Protein AF-A0A955V4Z2-F1 (afdb_monomer_lite)

Sequence (310 aa):
MVAAEAGKTPQAIVAWVAANVRFEPYEGLLRGAEGTALARSGNALDQALLVQALLGRAGRKGVVVGGPLDAKAGAALLARFLAADGAAGLGDVPRLGAASGATLDDPGAKAAVTTRNVKDTGAVDAAIAAAAKVAPTLEAALVKALKPRKLAPPRQHYWVELDGEALDPVAPEVAHEGGKALDARGLAALEHRVVASLVMTRKRGGKVEEVPLLRVPLSVAEAAWEPLELSIWPDPKKLGPAPAGLEGDAATVARLAAAPVLRAALLSGKARHGAAAFDRSGRTWEIGEDGAVGGPAALGGALGGALGGF

pLDDT: mean 73.23, std 21.12, range [28.0, 98.44]

Radius of gyration: 23.96 Å; chains: 1; bounding box: 57×44×60 Å

Structure (mmCIF, N/CA/C/O backbone):
data_AF-A0A955V4Z2-F1
#
_entry.id   AF-A0A955V4Z2-F1
#
loop_
_atom_site.group_PDB
_atom_site.id
_atom_site.type_symbol
_atom_site.label_atom_id
_atom_site.label_alt_id
_atom_site.label_comp_id
_atom_site.label_asym_id
_atom_site.label_entity_id
_atom_site.label_seq_id
_atom_site.pdbx_PDB_ins_code
_atom_site.Cartn_x
_atom_site.Cartn_y
_atom_site.Cartn_z
_atom_site.occupancy
_atom_site.B_iso_or_equiv
_atom_site.auth_seq_id
_atom_site.auth_comp_id
_atom_site.auth_asym_id
_atom_site.auth_atom_id
_atom_site.pdbx_PDB_model_num
ATOM 1 N N . MET A 1 1 ? -3.145 -17.054 10.160 1.00 56.84 1 MET A N 1
ATOM 2 C CA . MET A 1 1 ? -2.607 -16.890 11.525 1.00 56.84 1 MET A CA 1
ATOM 3 C C . MET A 1 1 ? -3.347 -15.779 12.271 1.00 56.84 1 MET A C 1
ATOM 5 O O . MET A 1 1 ? -4.172 -16.118 13.101 1.00 56.84 1 MET A O 1
ATOM 9 N N . VAL A 1 2 ? -3.244 -14.506 11.862 1.00 63.22 2 VAL A N 1
ATOM 10 C CA . VAL A 1 2 ? -3.906 -13.364 12.544 1.00 63.22 2 VAL A CA 1
ATOM 11 C C . VAL A 1 2 ? -5.425 -13.503 12.766 1.00 63.22 2 VAL A C 1
ATOM 13 O O . VAL A 1 2 ? -5.913 -13.221 13.853 1.00 63.22 2 VAL A O 1
ATOM 16 N N . ALA A 1 3 ? -6.191 -13.990 11.783 1.00 61.47 3 ALA A N 1
ATOM 17 C CA . ALA A 1 3 ? -7.648 -14.126 11.931 1.00 61.47 3 ALA A CA 1
ATOM 18 C C . ALA A 1 3 ? -8.085 -15.128 13.020 1.00 61.47 3 ALA A C 1
ATOM 20 O O . ALA A 1 3 ? -9.192 -15.021 13.531 1.00 61.47 3 ALA A O 1
ATOM 21 N N . ALA A 1 4 ? -7.235 -16.097 13.376 1.00 62.75 4 ALA A N 1
ATOM 22 C CA . ALA A 1 4 ? -7.522 -17.010 14.481 1.00 62.75 4 ALA A CA 1
ATOM 23 C C . ALA A 1 4 ? -7.270 -16.346 15.848 1.00 62.75 4 ALA A C 1
ATOM 25 O O . ALA A 1 4 ? -7.955 -16.668 16.813 1.00 62.75 4 ALA A O 1
ATOM 26 N N . GLU A 1 5 ? -6.323 -15.405 15.917 1.00 70.00 5 GLU A N 1
ATOM 27 C CA . GLU A 1 5 ? -5.931 -14.692 17.141 1.00 70.00 5 GLU A CA 1
ATOM 28 C C . GLU A 1 5 ? -6.911 -13.560 17.495 1.00 70.00 5 GLU A C 1
ATOM 30 O O . GLU A 1 5 ? -7.175 -13.321 18.669 1.00 70.00 5 GLU A O 1
ATOM 35 N N . ALA A 1 6 ? -7.477 -12.887 16.487 1.00 70.81 6 ALA A N 1
ATOM 36 C CA . ALA A 1 6 ? -8.341 -11.716 16.666 1.00 70.81 6 ALA A CA 1
ATOM 37 C C . ALA A 1 6 ? -9.775 -12.031 17.142 1.00 70.81 6 ALA A C 1
ATOM 39 O O . ALA A 1 6 ? -10.543 -11.124 17.457 1.00 70.81 6 ALA A O 1
ATOM 40 N N . GLY A 1 7 ? -10.163 -13.308 17.190 1.00 81.56 7 GLY A N 1
ATOM 41 C CA . GLY A 1 7 ? -11.546 -13.709 17.451 1.00 81.56 7 GLY A CA 1
ATOM 42 C C . GLY A 1 7 ? -12.473 -13.478 16.249 1.00 81.56 7 GLY A C 1
ATOM 43 O O . GLY A 1 7 ? -12.029 -13.270 15.122 1.00 81.56 7 GLY A O 1
ATOM 44 N N . LYS A 1 8 ? -13.791 -13.584 16.475 1.00 84.75 8 LYS A N 1
ATOM 45 C CA . LYS A 1 8 ? -14.817 -13.513 15.410 1.00 84.75 8 LYS A CA 1
ATOM 46 C C . LYS A 1 8 ? -15.832 -12.381 15.578 1.00 84.75 8 LYS A C 1
ATOM 48 O O . LYS A 1 8 ? -16.638 -12.166 14.677 1.00 84.75 8 LYS A O 1
ATOM 53 N N . THR A 1 9 ? -15.846 -11.697 16.722 1.00 93.44 9 THR A N 1
ATOM 54 C CA . THR A 1 9 ? -16.758 -10.567 16.948 1.00 93.44 9 THR A CA 1
ATOM 55 C C . THR A 1 9 ? -16.086 -9.258 16.531 1.00 93.44 9 THR A C 1
ATOM 57 O O . THR A 1 9 ? -14.861 -9.154 16.648 1.00 93.44 9 THR A O 1
ATOM 60 N N . PRO A 1 10 ? -16.849 -8.251 16.069 1.00 95.25 10 PRO A N 1
ATOM 61 C CA . PRO A 1 10 ? -16.283 -6.957 15.690 1.00 95.25 10 PRO A CA 1
ATOM 62 C C . PRO A 1 10 ? -15.441 -6.323 16.803 1.00 95.25 10 PRO A C 1
ATOM 64 O O . PRO A 1 10 ? -14.309 -5.911 16.566 1.00 95.25 10 PRO A O 1
ATOM 67 N N . GLN A 1 11 ? -15.940 -6.350 18.039 1.00 95.31 11 GLN A N 1
ATOM 68 C CA . GLN A 1 11 ? -15.255 -5.774 19.194 1.00 95.31 11 GLN A CA 1
ATOM 69 C C . GLN A 1 11 ? -13.978 -6.545 19.558 1.00 95.31 11 GLN A C 1
ATOM 71 O O . GLN A 1 11 ? -12.977 -5.923 19.904 1.00 95.31 11 GLN A O 1
ATOM 76 N N . ALA A 1 12 ? -13.966 -7.881 19.436 1.00 93.38 12 ALA A N 1
ATOM 77 C CA . ALA A 1 12 ? -12.748 -8.666 19.658 1.00 93.38 12 ALA A CA 1
ATOM 78 C C . ALA A 1 12 ? -11.678 -8.354 18.603 1.00 93.38 12 ALA A C 1
ATOM 80 O O . ALA A 1 12 ? -10.509 -8.194 18.948 1.00 93.38 12 ALA A O 1
ATOM 81 N N . ILE A 1 13 ? -12.090 -8.191 17.341 1.00 93.00 13 ILE A N 1
ATOM 82 C CA . ILE A 1 13 ? -11.192 -7.825 16.242 1.00 93.00 13 ILE A CA 1
ATOM 83 C C . ILE A 1 13 ? -10.561 -6.453 16.501 1.00 93.00 13 ILE A C 1
ATOM 85 O O . ILE A 1 13 ? -9.340 -6.326 16.428 1.00 93.00 13 ILE A O 1
ATOM 89 N N . VAL A 1 14 ? -11.365 -5.441 16.842 1.00 96.31 14 VAL A N 1
ATOM 90 C CA . VAL A 1 14 ? -10.867 -4.088 17.145 1.00 96.31 14 VAL A CA 1
ATOM 91 C C . VAL A 1 14 ? -9.935 -4.100 18.352 1.00 96.31 14 VAL A C 1
ATOM 93 O O . VAL A 1 14 ? -8.833 -3.563 18.269 1.00 96.31 14 VAL A O 1
ATOM 96 N N . ALA A 1 15 ? -10.332 -4.758 19.446 1.00 94.62 15 ALA A N 1
ATOM 97 C CA . ALA A 1 15 ? -9.514 -4.857 20.652 1.00 94.62 15 ALA A CA 1
ATOM 98 C C . ALA A 1 15 ? -8.174 -5.551 20.376 1.00 94.62 15 ALA A C 1
ATOM 100 O O . ALA A 1 15 ? -7.130 -5.120 20.866 1.00 94.62 15 ALA A O 1
ATOM 101 N N . TRP A 1 16 ? -8.183 -6.600 19.550 1.00 93.12 16 TRP A N 1
ATOM 102 C CA . TRP A 1 16 ? -6.961 -7.277 19.151 1.00 93.12 16 TRP A CA 1
ATOM 103 C C . TRP A 1 16 ? -6.059 -6.370 18.313 1.00 93.12 16 TRP A C 1
ATOM 105 O O . TRP A 1 16 ? -4.861 -6.319 18.582 1.00 93.12 16 TRP A O 1
ATOM 115 N N . VAL A 1 17 ? -6.601 -5.630 17.337 1.00 93.94 17 VAL A N 1
ATOM 116 C CA . VAL A 1 17 ? -5.798 -4.700 16.522 1.00 93.94 17 VAL A CA 1
ATOM 117 C C . VAL A 1 17 ? -5.208 -3.602 17.408 1.00 93.94 17 VAL A C 1
ATOM 119 O O . VAL A 1 17 ? -3.998 -3.401 17.369 1.00 93.94 17 VAL A O 1
ATOM 122 N N . ALA A 1 18 ? -6.007 -2.988 18.283 1.00 94.69 18 ALA A N 1
ATOM 123 C CA . ALA A 1 18 ? -5.549 -1.962 19.221 1.00 94.69 18 ALA A CA 1
ATOM 124 C C . ALA A 1 18 ? -4.413 -2.451 20.142 1.00 94.69 18 ALA A C 1
ATOM 126 O O . ALA A 1 18 ? -3.481 -1.707 20.439 1.00 94.69 18 ALA A O 1
ATOM 127 N N . ALA A 1 19 ? -4.472 -3.713 20.581 1.00 90.88 19 ALA A N 1
ATOM 128 C CA . ALA A 1 19 ? -3.478 -4.296 21.481 1.00 90.88 19 ALA A CA 1
ATOM 129 C C . ALA A 1 19 ? -2.216 -4.816 20.769 1.00 90.88 19 ALA A C 1
ATOM 131 O O . ALA A 1 19 ? -1.145 -4.848 21.371 1.00 90.88 19 ALA A O 1
ATOM 132 N N . ASN A 1 20 ? -2.329 -5.256 19.511 1.00 85.81 20 ASN A N 1
ATOM 133 C CA . ASN A 1 20 ? -1.266 -5.993 18.815 1.00 85.81 20 ASN A CA 1
ATOM 134 C C . ASN A 1 20 ? -0.685 -5.256 17.605 1.00 85.81 20 ASN A C 1
ATOM 136 O O . ASN A 1 20 ? 0.227 -5.780 16.960 1.00 85.81 20 ASN A O 1
ATOM 140 N N . VAL A 1 21 ? -1.220 -4.086 17.258 1.00 86.25 21 VAL A N 1
ATOM 141 C CA . VAL A 1 21 ? -0.778 -3.294 16.113 1.00 86.25 21 VAL A CA 1
ATOM 142 C C . VAL A 1 21 ? -0.473 -1.875 16.563 1.00 86.25 21 VAL A C 1
ATOM 144 O O . VAL A 1 21 ? -1.344 -1.093 16.934 1.00 86.25 21 VAL A O 1
ATOM 147 N N . ARG A 1 22 ? 0.804 -1.516 16.497 1.00 89.06 22 ARG A N 1
ATOM 148 C CA . ARG A 1 22 ? 1.272 -0.190 16.882 1.00 89.06 22 ARG A CA 1
ATOM 149 C C . ARG A 1 22 ? 0.815 0.872 15.879 1.00 89.06 22 ARG A C 1
ATOM 151 O O . ARG A 1 22 ? 1.027 0.742 14.675 1.00 89.06 22 ARG A O 1
ATOM 158 N N . PHE A 1 23 ? 0.267 1.971 16.387 1.00 91.44 23 PHE A N 1
ATOM 159 C CA . PHE A 1 23 ? -0.024 3.156 15.582 1.00 91.44 23 PHE A CA 1
ATOM 160 C C . PHE A 1 23 ? 1.258 3.872 15.131 1.00 91.44 23 PHE A C 1
ATOM 162 O O . PHE A 1 23 ? 2.169 4.072 15.932 1.00 91.44 23 PHE A O 1
ATOM 169 N N . GLU A 1 24 ? 1.311 4.299 13.868 1.00 88.94 24 GLU A N 1
ATOM 170 C CA . GLU A 1 24 ? 2.391 5.114 13.298 1.00 88.94 24 GLU A CA 1
ATOM 171 C C . GLU A 1 24 ? 1.810 6.304 12.495 1.00 88.94 24 GLU A C 1
ATOM 173 O O . GLU A 1 24 ? 1.024 6.083 11.576 1.00 88.94 24 GLU A O 1
ATOM 178 N N . PRO A 1 25 ? 2.173 7.568 12.793 1.00 86.62 25 PRO A N 1
ATOM 179 C CA . PRO A 1 25 ? 1.487 8.746 12.253 1.00 86.62 25 PRO A CA 1
ATOM 180 C C . PRO A 1 25 ? 2.057 9.208 10.899 1.00 86.62 25 PRO A C 1
ATOM 182 O O . PRO A 1 25 ? 2.677 10.267 10.802 1.00 86.62 25 PRO A O 1
ATOM 185 N N . TYR A 1 26 ? 1.846 8.426 9.840 1.00 87.00 26 TYR A N 1
ATOM 186 C CA . TYR A 1 26 ? 2.028 8.886 8.454 1.00 87.00 26 TYR A CA 1
ATOM 187 C C . TYR A 1 26 ? 0.683 9.067 7.753 1.00 87.00 26 TYR A C 1
ATOM 189 O O . TYR A 1 26 ? -0.317 8.453 8.121 1.00 87.00 26 TYR A O 1
ATOM 197 N N . GLU A 1 27 ? 0.668 9.912 6.727 1.00 86.31 27 GLU A N 1
ATOM 198 C CA . GLU A 1 27 ? -0.498 10.113 5.868 1.00 86.31 27 GLU A CA 1
ATOM 199 C C . GLU A 1 27 ? -0.552 9.058 4.756 1.00 86.31 27 GLU A C 1
ATOM 201 O O . GLU A 1 27 ? 0.478 8.500 4.384 1.00 86.31 27 GLU A O 1
ATOM 206 N N . GLY A 1 28 ? -1.749 8.803 4.226 1.00 90.19 28 GLY A N 1
ATOM 207 C CA . GLY A 1 28 ? -1.954 7.904 3.088 1.00 90.19 28 GLY A CA 1
ATOM 208 C C . GLY A 1 28 ? -1.981 6.411 3.434 1.00 90.19 28 GLY A C 1
ATOM 209 O O . GLY A 1 28 ? -2.017 6.013 4.595 1.00 90.19 28 GLY A O 1
ATOM 210 N N . LEU A 1 29 ? -2.010 5.584 2.396 1.00 89.56 29 LEU A N 1
ATOM 211 C CA . LEU A 1 29 ? -2.022 4.126 2.433 1.00 89.56 29 LEU A CA 1
ATOM 212 C C . LEU A 1 29 ? -0.627 3.625 2.051 1.00 89.56 29 LEU A C 1
ATOM 214 O O . LEU A 1 29 ? -0.205 3.788 0.906 1.00 89.56 29 LEU A O 1
ATOM 218 N N . LEU A 1 30 ? 0.093 3.036 3.009 1.00 85.44 30 LEU A N 1
ATOM 219 C CA . LEU A 1 30 ? 1.456 2.541 2.790 1.00 85.44 30 LEU A CA 1
ATOM 220 C C . LEU A 1 30 ? 1.534 1.017 2.845 1.00 85.44 30 LEU A C 1
ATOM 222 O O . LEU A 1 30 ? 2.185 0.418 1.994 1.00 85.44 30 LEU A O 1
ATOM 226 N N . ARG A 1 31 ? 0.925 0.399 3.862 1.00 82.44 31 ARG A N 1
ATOM 227 C CA . ARG A 1 31 ? 1.119 -1.029 4.155 1.00 82.44 31 ARG A CA 1
ATOM 228 C C . ARG A 1 31 ? -0.053 -1.895 3.716 1.00 82.44 31 ARG A C 1
ATOM 230 O O . ARG A 1 31 ? 0.149 -3.063 3.388 1.00 82.44 31 ARG A O 1
ATOM 237 N N . GLY A 1 32 ? -1.260 -1.339 3.736 1.00 88.38 32 GLY A N 1
ATOM 238 C CA . GLY A 1 32 ? -2.493 -2.095 3.590 1.00 88.38 32 GLY A CA 1
ATOM 239 C C . GLY A 1 32 ? -2.691 -3.115 4.714 1.00 88.38 32 GLY A C 1
ATOM 240 O O . GLY A 1 32 ? -1.871 -3.269 5.618 1.00 88.38 32 GLY A O 1
ATOM 241 N N . ALA A 1 33 ? -3.796 -3.858 4.635 1.00 89.00 33 ALA A N 1
ATOM 242 C CA . ALA A 1 33 ? -4.173 -4.834 5.657 1.00 89.00 33 ALA A CA 1
ATOM 243 C C . ALA A 1 33 ? -3.083 -5.894 5.914 1.00 89.00 33 ALA A C 1
ATOM 245 O O . ALA A 1 33 ? -2.764 -6.203 7.063 1.00 89.00 33 ALA A O 1
ATOM 246 N N . GLU A 1 34 ? -2.509 -6.455 4.848 1.00 81.50 34 GLU A N 1
ATOM 247 C CA . GLU A 1 34 ? -1.491 -7.505 4.939 1.00 81.50 34 GLU A CA 1
ATOM 248 C C . GLU A 1 34 ? -0.191 -6.986 5.549 1.00 81.50 34 GLU A C 1
ATOM 250 O O . GLU A 1 34 ? 0.318 -7.567 6.511 1.00 81.50 34 GLU A O 1
ATOM 255 N N . GLY A 1 35 ? 0.298 -5.844 5.066 1.00 75.81 35 GLY A N 1
ATOM 256 C CA . GLY A 1 35 ? 1.524 -5.264 5.582 1.00 75.81 35 GLY A CA 1
ATOM 257 C C . GLY A 1 35 ? 1.429 -4.850 7.037 1.00 75.81 35 GLY A C 1
ATOM 258 O O . GLY A 1 35 ? 2.380 -5.024 7.795 1.00 75.81 35 GLY A O 1
ATOM 259 N N . THR A 1 36 ? 0.268 -4.366 7.460 1.00 84.56 36 THR A N 1
ATOM 260 C CA . THR A 1 36 ? 0.004 -4.033 8.860 1.00 84.56 36 THR A CA 1
ATOM 261 C C . THR A 1 36 ? -0.065 -5.266 9.746 1.00 84.56 36 THR A C 1
ATOM 263 O O . THR A 1 36 ? 0.465 -5.249 10.858 1.00 84.56 36 THR A O 1
ATOM 266 N N . ALA A 1 37 ? -0.652 -6.358 9.255 1.00 80.31 37 ALA A N 1
ATOM 267 C CA . ALA A 1 37 ? -0.671 -7.630 9.966 1.00 80.31 37 ALA A CA 1
ATOM 268 C C . ALA A 1 37 ? 0.740 -8.213 10.161 1.00 80.31 37 ALA A C 1
ATOM 270 O O . ALA A 1 37 ? 1.038 -8.738 11.235 1.00 80.31 37 ALA A O 1
ATOM 271 N N . LEU A 1 38 ? 1.604 -8.110 9.146 1.00 75.44 38 LEU A N 1
ATOM 272 C CA . LEU A 1 38 ? 2.985 -8.601 9.192 1.00 75.44 38 LEU A CA 1
ATOM 273 C C . LEU A 1 38 ? 3.885 -7.710 10.051 1.00 75.44 38 LEU A C 1
ATOM 275 O O . LEU A 1 38 ? 4.572 -8.201 10.944 1.00 75.44 38 LEU A O 1
ATOM 279 N N . ALA A 1 39 ? 3.854 -6.398 9.811 1.00 74.75 39 ALA A N 1
ATOM 280 C CA . ALA A 1 39 ? 4.698 -5.435 10.513 1.00 74.75 39 ALA A CA 1
ATOM 281 C C . ALA A 1 39 ? 4.281 -5.227 11.974 1.00 74.75 39 ALA A C 1
ATOM 283 O O . ALA A 1 39 ? 5.060 -4.686 12.757 1.00 74.75 39 ALA A O 1
ATOM 284 N N . ARG A 1 40 ? 3.043 -5.605 12.331 1.00 82.19 40 ARG A N 1
ATOM 285 C CA . ARG A 1 40 ? 2.416 -5.261 13.617 1.00 82.19 40 ARG A CA 1
ATOM 286 C C . ARG A 1 40 ? 2.460 -3.755 13.889 1.00 82.19 40 ARG A C 1
ATOM 288 O O . ARG A 1 40 ? 2.494 -3.313 15.036 1.00 82.19 40 ARG A O 1
ATOM 295 N N . SER A 1 41 ? 2.432 -2.958 12.822 1.00 84.06 41 SER A N 1
ATOM 296 C CA . SER A 1 41 ? 2.340 -1.507 12.886 1.00 84.06 41 SER A CA 1
ATOM 297 C C . SER A 1 41 ? 1.694 -0.913 11.633 1.00 84.06 41 SER A C 1
ATOM 299 O O . SER A 1 41 ? 1.704 -1.511 10.554 1.00 84.06 41 SER A O 1
ATOM 301 N N . GLY A 1 42 ? 1.101 0.269 11.779 1.00 88.50 42 GLY A N 1
ATOM 302 C CA . GLY A 1 42 ? 0.458 1.000 10.690 1.00 88.50 42 GLY A CA 1
ATOM 303 C C . GLY A 1 42 ? -0.239 2.268 11.173 1.00 88.50 42 GLY A C 1
ATOM 304 O O . GLY A 1 42 ? -0.480 2.428 12.371 1.00 88.50 42 GLY A O 1
ATOM 305 N N . ASN A 1 43 ? -0.564 3.174 10.252 1.00 93.81 43 ASN A N 1
ATOM 306 C CA . ASN A 1 43 ? -1.404 4.333 10.558 1.00 93.81 43 ASN A CA 1
ATOM 307 C C . ASN A 1 43 ? -2.887 3.938 10.717 1.00 93.81 43 ASN A C 1
ATOM 309 O O . ASN A 1 43 ? -3.242 2.763 10.638 1.00 93.81 43 ASN A O 1
ATOM 313 N N . ALA A 1 44 ? -3.765 4.920 10.933 1.00 97.44 44 ALA A N 1
ATOM 314 C CA . ALA A 1 44 ? -5.195 4.665 11.113 1.00 97.44 44 ALA A CA 1
ATOM 315 C C . ALA A 1 44 ? -5.855 4.007 9.886 1.00 97.44 44 ALA A C 1
ATOM 317 O O . ALA A 1 44 ? -6.647 3.085 10.052 1.00 97.44 44 ALA A O 1
ATOM 318 N N . LEU A 1 45 ? -5.495 4.413 8.662 1.00 97.69 45 LEU A N 1
ATOM 319 C CA . LEU A 1 45 ? -6.050 3.826 7.436 1.00 97.69 45 LEU A CA 1
ATOM 320 C C . LEU A 1 45 ? -5.640 2.361 7.274 1.00 97.69 45 LEU A C 1
ATOM 322 O O . LEU A 1 45 ? -6.467 1.494 7.009 1.00 97.69 45 LEU A O 1
ATOM 326 N N . ASP A 1 46 ? -4.362 2.086 7.481 1.00 95.69 46 ASP A N 1
ATOM 327 C CA . ASP A 1 46 ? -3.780 0.755 7.414 1.00 95.69 46 ASP A CA 1
ATOM 328 C C . ASP A 1 46 ? -4.394 -0.196 8.462 1.00 95.69 46 ASP A C 1
ATOM 330 O O . ASP A 1 46 ? -4.769 -1.329 8.147 1.00 95.69 46 ASP A O 1
ATOM 334 N N . GLN A 1 47 ? -4.598 0.284 9.694 1.00 98.00 47 GLN A N 1
ATOM 335 C CA . GLN A 1 47 ? -5.295 -0.476 10.735 1.00 98.00 47 GLN A CA 1
ATOM 336 C C . GLN A 1 47 ? -6.790 -0.666 10.440 1.00 98.00 47 GLN A C 1
ATOM 338 O O . GLN A 1 47 ? -7.310 -1.758 10.668 1.00 98.00 47 GLN A O 1
ATOM 343 N N . ALA A 1 48 ? -7.479 0.336 9.885 1.00 98.38 48 ALA A N 1
ATOM 344 C CA . ALA A 1 48 ? -8.877 0.209 9.470 1.00 98.38 48 ALA A CA 1
ATOM 345 C C . ALA A 1 48 ? -9.044 -0.833 8.349 1.00 98.38 48 ALA A C 1
ATOM 347 O O . ALA A 1 48 ? -9.947 -1.667 8.407 1.00 98.38 48 ALA A O 1
ATOM 348 N N . LEU A 1 49 ? -8.135 -0.863 7.370 1.00 97.12 49 LEU A N 1
ATOM 349 C CA . LEU A 1 49 ? -8.118 -1.892 6.325 1.00 97.12 49 LEU A CA 1
ATOM 350 C C . LEU A 1 49 ? -7.867 -3.291 6.903 1.00 97.12 49 LEU A C 1
ATOM 352 O O . LEU A 1 49 ? -8.499 -4.257 6.470 1.00 97.12 49 LEU A O 1
ATOM 356 N N . LEU A 1 50 ? -6.996 -3.417 7.911 1.00 95.69 50 LEU A N 1
ATOM 357 C CA . LEU A 1 50 ? -6.812 -4.680 8.628 1.00 95.69 50 LEU A CA 1
ATOM 358 C C . LEU A 1 50 ? -8.097 -5.115 9.350 1.00 95.69 50 LEU A C 1
ATOM 360 O O . LEU A 1 50 ? -8.511 -6.266 9.201 1.00 95.69 50 LEU A O 1
ATOM 364 N N . VAL A 1 51 ? -8.763 -4.213 10.078 1.00 97.25 51 VAL A N 1
ATOM 365 C CA . VAL A 1 51 ? -10.058 -4.495 10.724 1.00 97.25 51 VAL A CA 1
ATOM 366 C C . VAL A 1 51 ? -11.090 -4.940 9.686 1.00 97.25 51 VAL A C 1
ATOM 368 O O . VAL A 1 51 ? -11.721 -5.982 9.865 1.00 97.25 51 VAL A O 1
ATOM 371 N N . GLN A 1 52 ? -11.219 -4.224 8.565 1.00 97.19 52 GLN A N 1
ATOM 372 C CA . GLN A 1 52 ? -12.137 -4.578 7.480 1.00 97.19 52 GLN A CA 1
ATOM 373 C C . GLN A 1 52 ? -11.848 -5.980 6.917 1.00 97.19 52 GLN A C 1
ATOM 375 O O . GLN A 1 52 ? -12.772 -6.777 6.739 1.00 97.19 52 GLN A O 1
ATOM 380 N N . ALA A 1 53 ? -10.578 -6.312 6.671 1.00 94.56 53 ALA A N 1
ATOM 381 C CA . ALA A 1 53 ? -10.182 -7.625 6.167 1.00 94.56 53 ALA A CA 1
ATOM 382 C C . ALA A 1 53 ? -10.491 -8.756 7.168 1.00 94.56 53 ALA A C 1
ATOM 384 O O . ALA A 1 53 ? -10.918 -9.845 6.770 1.00 94.56 53 ALA A O 1
ATOM 385 N N . LEU A 1 54 ? -10.307 -8.511 8.470 1.00 91.12 54 LEU A N 1
ATOM 386 C CA . LEU A 1 54 ? -10.627 -9.475 9.527 1.00 91.12 54 LEU A CA 1
ATOM 387 C C . LEU A 1 54 ? -12.137 -9.676 9.680 1.00 91.12 54 LEU A C 1
ATOM 389 O O . LEU A 1 54 ? -12.586 -10.818 9.773 1.00 91.12 54 LEU A O 1
ATOM 393 N N . LEU A 1 55 ? -12.922 -8.599 9.608 1.00 91.56 55 LEU A N 1
ATOM 394 C CA . LEU A 1 55 ? -14.384 -8.666 9.558 1.00 91.56 55 LEU A CA 1
ATOM 395 C C . LEU A 1 55 ? -14.860 -9.479 8.351 1.00 91.56 55 LEU A C 1
ATOM 397 O O . LEU A 1 55 ? -15.687 -10.377 8.511 1.00 91.56 55 LEU A O 1
ATOM 401 N N . GLY A 1 56 ? -14.280 -9.240 7.170 1.00 91.38 56 GLY A N 1
ATOM 402 C CA . GLY A 1 56 ? -14.578 -9.999 5.953 1.00 91.38 56 GLY A CA 1
ATOM 403 C C . GLY A 1 56 ? -14.369 -11.502 6.140 1.00 91.38 56 GLY A C 1
ATOM 404 O O . GLY A 1 56 ? -15.243 -12.303 5.809 1.00 91.38 56 GLY A O 1
ATOM 405 N N . ARG A 1 57 ? -13.253 -11.895 6.769 1.00 90.00 57 ARG A N 1
ATOM 406 C CA . ARG A 1 57 ? -12.969 -13.298 7.123 1.00 90.00 57 ARG A CA 1
ATOM 407 C C . ARG A 1 57 ? -13.922 -13.869 8.177 1.00 90.00 57 ARG A C 1
ATOM 409 O O . ARG A 1 57 ? -14.158 -15.074 8.182 1.00 90.00 57 ARG A O 1
ATOM 416 N N . ALA A 1 58 ? -14.484 -13.027 9.041 1.00 87.81 58 ALA A N 1
ATOM 417 C CA . ALA A 1 58 ? -15.527 -13.394 9.997 1.00 87.81 58 ALA A CA 1
ATOM 418 C C . ALA A 1 58 ? -16.948 -13.384 9.386 1.00 87.81 58 ALA A C 1
ATOM 420 O O . ALA A 1 58 ? -17.928 -13.600 10.101 1.00 87.81 58 ALA A O 1
ATOM 421 N N . GLY A 1 59 ? -17.085 -13.145 8.074 1.00 91.25 59 GLY A N 1
ATOM 422 C CA . GLY A 1 59 ? -18.378 -13.085 7.388 1.00 91.25 59 GLY A CA 1
ATOM 423 C C . GLY A 1 59 ? -19.168 -11.810 7.696 1.00 91.25 59 GLY A C 1
ATOM 424 O O . GLY A 1 59 ? -20.397 -11.841 7.758 1.00 91.25 59 GLY A O 1
ATOM 425 N N . ARG A 1 60 ? -18.476 -10.695 7.949 1.00 94.12 60 ARG A N 1
ATOM 426 C CA . ARG A 1 60 ? -19.048 -9.360 8.178 1.00 94.12 60 ARG A CA 1
ATOM 427 C C . ARG A 1 60 ? -18.494 -8.381 7.149 1.00 94.12 60 ARG A C 1
ATOM 429 O O . ARG A 1 60 ? -17.325 -8.453 6.787 1.00 94.12 60 ARG A O 1
ATOM 436 N N . LYS A 1 61 ? -19.322 -7.447 6.684 1.00 94.81 61 LYS A N 1
ATOM 437 C CA . LYS A 1 61 ? -18.925 -6.460 5.674 1.00 94.81 61 LYS A CA 1
ATOM 438 C C . LYS A 1 61 ? -18.893 -5.065 6.292 1.00 94.81 61 LYS A C 1
ATOM 440 O O . LYS A 1 61 ? -19.914 -4.393 6.329 1.00 94.81 61 LYS A O 1
ATOM 445 N N . GLY A 1 62 ? -17.718 -4.659 6.765 1.00 95.12 62 GLY A N 1
ATOM 446 C CA . GLY A 1 62 ? -17.468 -3.285 7.200 1.00 95.12 62 GLY A CA 1
ATOM 447 C C . GLY A 1 62 ? -17.048 -2.378 6.040 1.00 95.12 62 GLY A C 1
ATOM 448 O O . GLY A 1 62 ? -16.498 -2.847 5.036 1.00 95.12 62 GLY A O 1
ATOM 449 N N . VAL A 1 63 ? -17.280 -1.078 6.177 1.00 97.75 63 VAL A N 1
ATOM 450 C CA . VAL A 1 63 ? -16.881 -0.045 5.210 1.00 97.75 63 VAL A CA 1
ATOM 451 C C . VAL A 1 63 ? -15.809 0.833 5.840 1.00 97.75 63 VAL A C 1
ATOM 453 O O . VAL A 1 63 ? -15.994 1.305 6.954 1.00 97.75 63 VAL A O 1
ATOM 456 N N . VAL A 1 64 ? -14.688 1.059 5.152 1.00 98.31 64 VAL A N 1
ATOM 457 C CA . VAL A 1 64 ? -13.685 2.021 5.633 1.00 98.31 64 VAL A CA 1
ATOM 458 C C . VAL A 1 64 ? -14.206 3.435 5.419 1.00 98.31 64 VAL A C 1
ATOM 460 O O . VAL A 1 64 ? -14.645 3.780 4.321 1.00 98.31 64 VAL A O 1
ATOM 463 N N . VAL A 1 65 ? -14.125 4.254 6.459 1.00 98.31 65 VAL A N 1
ATOM 464 C CA . VAL A 1 65 ? -14.569 5.645 6.466 1.00 98.31 65 VAL A CA 1
ATOM 465 C C . VAL A 1 65 ? -13.389 6.537 6.820 1.00 98.31 65 VAL A C 1
ATOM 467 O O . VAL A 1 65 ? -12.576 6.187 7.672 1.00 98.31 65 VAL A O 1
ATOM 470 N N . GLY A 1 66 ? -13.267 7.668 6.124 1.00 97.31 66 GLY A N 1
ATOM 471 C CA . GLY A 1 66 ? -12.268 8.697 6.398 1.00 97.31 66 GLY A CA 1
ATOM 472 C C . GLY A 1 66 ? -12.926 10.028 6.741 1.00 97.31 66 GLY A C 1
ATOM 473 O O . GLY A 1 66 ? -13.846 10.458 6.043 1.00 97.31 66 GLY A O 1
ATOM 474 N N . GLY A 1 67 ? -12.444 10.693 7.786 1.00 95.94 67 GLY A N 1
ATOM 475 C CA . GLY A 1 67 ? -12.982 11.966 8.264 1.00 95.94 67 GLY A CA 1
ATOM 476 C C . GLY A 1 67 ? -11.909 12.906 8.815 1.00 95.94 67 GLY A C 1
ATOM 477 O O . GLY A 1 67 ? -10.763 12.487 9.014 1.00 95.94 67 GLY A O 1
ATOM 478 N N . PRO A 1 68 ? -12.264 14.184 9.036 1.00 95.88 68 PRO A N 1
ATOM 479 C CA . PRO A 1 68 ? -11.362 15.154 9.638 1.00 95.88 68 PRO A CA 1
ATOM 480 C C . PRO A 1 68 ? -11.013 14.765 11.074 1.00 95.88 68 PRO A C 1
ATOM 482 O O . PRO A 1 68 ? -11.870 14.339 11.842 1.00 95.88 68 PRO A O 1
ATOM 485 N N . LEU A 1 69 ? -9.751 14.972 11.441 1.00 94.88 69 LEU A N 1
ATOM 486 C CA . LEU A 1 69 ? -9.271 14.875 12.813 1.00 94.88 69 LEU A CA 1
ATOM 487 C C . LEU A 1 69 ? -8.926 16.271 13.315 1.00 94.88 69 LEU A C 1
ATOM 489 O O . LEU A 1 69 ? -8.135 16.986 12.690 1.00 94.88 69 LEU A O 1
ATOM 493 N N . ASP A 1 70 ? -9.508 16.667 14.444 1.00 93.94 70 ASP A N 1
ATOM 494 C CA . ASP A 1 70 ? -9.199 17.966 15.022 1.00 93.94 70 ASP A CA 1
ATOM 495 C C . ASP A 1 70 ? -7.729 18.044 15.476 1.00 93.94 70 ASP A C 1
ATOM 497 O O . ASP A 1 70 ? -7.066 17.045 15.772 1.00 93.94 70 ASP A O 1
ATOM 501 N N . ALA A 1 71 ? -7.199 19.266 15.533 1.00 92.94 71 ALA A N 1
ATOM 502 C CA . ALA A 1 71 ? -5.783 19.491 15.808 1.00 92.94 71 ALA A CA 1
ATOM 503 C C . ALA A 1 71 ? -5.340 18.985 17.193 1.00 92.94 71 ALA A C 1
ATOM 505 O O . ALA A 1 71 ? -4.183 18.591 17.352 1.00 92.94 71 ALA A O 1
ATOM 506 N N . LYS A 1 72 ? -6.232 18.995 18.192 1.00 94.50 72 LYS A N 1
ATOM 507 C CA . LYS A 1 72 ? -5.931 18.528 19.548 1.00 94.50 72 LYS A CA 1
ATOM 508 C C . LYS A 1 72 ? -5.853 17.002 19.568 1.00 94.50 72 LYS A C 1
ATOM 510 O O . LYS A 1 72 ? -4.882 16.470 20.102 1.00 94.50 72 LYS A O 1
ATOM 515 N N . ALA A 1 73 ? -6.816 16.317 18.953 1.00 94.62 73 ALA A N 1
ATOM 516 C CA . ALA A 1 73 ? -6.809 14.864 18.816 1.00 94.62 73 ALA A CA 1
ATOM 517 C C . ALA A 1 73 ? -5.594 14.381 18.006 1.00 94.62 73 ALA A C 1
ATOM 519 O O . ALA A 1 73 ? -4.855 13.502 18.452 1.00 94.62 73 ALA A O 1
ATOM 520 N N . GLY A 1 74 ? -5.293 15.032 16.878 1.00 93.81 74 GLY A N 1
ATOM 521 C CA . GLY A 1 74 ? -4.097 14.738 16.088 1.00 93.81 74 GLY A CA 1
ATOM 522 C C . GLY A 1 74 ? -2.800 14.910 16.884 1.00 93.81 74 GLY A C 1
ATOM 523 O O . GLY A 1 74 ? -1.918 14.048 16.846 1.00 93.81 74 GLY A O 1
ATOM 524 N N . ALA A 1 75 ? -2.676 15.998 17.652 1.00 92.44 75 ALA A N 1
ATOM 525 C CA . ALA A 1 75 ? -1.507 16.228 18.500 1.00 92.44 75 ALA A CA 1
ATOM 526 C C . ALA A 1 75 ? -1.377 15.168 19.604 1.00 92.44 75 ALA A C 1
ATOM 528 O O . ALA A 1 75 ? -0.265 14.719 19.883 1.00 92.44 75 ALA A O 1
ATOM 529 N N . ALA A 1 76 ? -2.494 14.730 20.192 1.00 92.94 76 ALA A N 1
ATOM 530 C CA . ALA A 1 76 ? -2.510 13.670 21.194 1.00 92.94 76 ALA A CA 1
ATOM 531 C C . ALA A 1 76 ? -2.052 12.322 20.614 1.00 92.94 76 ALA A C 1
ATOM 533 O O . ALA A 1 76 ? -1.230 11.645 21.230 1.00 92.94 76 ALA A O 1
ATOM 534 N N . LEU A 1 77 ? -2.500 11.959 19.407 1.00 91.50 77 LEU A N 1
ATOM 535 C CA . LEU A 1 77 ? -2.054 10.737 18.727 1.00 91.50 77 LEU A CA 1
ATOM 536 C C . LEU A 1 77 ? -0.557 10.758 18.415 1.00 91.50 77 LEU A C 1
ATOM 538 O O . LEU A 1 77 ? 0.136 9.763 18.639 1.00 91.50 77 LEU A O 1
ATOM 542 N N . LEU A 1 78 ? -0.043 11.894 17.933 1.00 87.81 78 LEU A N 1
ATOM 543 C CA . LEU A 1 78 ? 1.391 12.055 17.703 1.00 87.81 78 LEU A CA 1
ATOM 544 C C . LEU A 1 78 ? 2.176 11.967 19.019 1.00 87.81 78 LEU A C 1
ATOM 546 O O . LEU A 1 78 ? 3.180 11.264 19.078 1.00 87.81 78 LEU A O 1
ATOM 550 N N . ALA A 1 79 ? 1.714 12.630 20.080 1.00 87.19 79 ALA A N 1
ATOM 551 C CA . ALA A 1 79 ? 2.350 12.559 21.391 1.00 87.19 79 ALA A CA 1
ATOM 552 C C . ALA A 1 79 ? 2.352 11.125 21.944 1.00 87.19 79 ALA A C 1
ATOM 554 O O . ALA A 1 79 ? 3.384 10.674 22.429 1.00 87.19 79 ALA A O 1
ATOM 555 N N . ARG A 1 80 ? 1.248 10.376 21.800 1.00 87.50 80 ARG A N 1
ATOM 556 C CA . ARG A 1 80 ? 1.159 8.957 22.183 1.00 87.50 80 ARG A CA 1
ATOM 557 C C . ARG A 1 80 ? 2.164 8.099 21.418 1.00 87.50 80 ARG A C 1
ATOM 559 O O . ARG A 1 80 ? 2.802 7.239 22.014 1.00 87.50 80 ARG A O 1
ATOM 566 N N . PHE A 1 81 ? 2.330 8.346 20.118 1.00 83.75 81 PHE A N 1
ATOM 567 C CA . PHE A 1 81 ? 3.346 7.670 19.310 1.00 83.75 81 PHE A CA 1
ATOM 568 C C . PHE A 1 81 ? 4.772 7.987 19.777 1.00 83.75 81 PHE A C 1
ATOM 570 O O . PHE A 1 81 ? 5.590 7.079 19.877 1.00 83.75 81 PHE A O 1
ATOM 577 N N . LEU A 1 82 ? 5.069 9.258 20.062 1.00 81.31 82 LEU A N 1
ATOM 578 C CA . LEU A 1 82 ? 6.396 9.697 20.505 1.00 81.31 82 LEU A CA 1
ATOM 579 C C . LEU A 1 82 ? 6.724 9.254 21.939 1.00 81.31 82 LEU A C 1
ATOM 581 O O . LEU A 1 82 ? 7.888 9.040 22.246 1.00 81.31 82 LEU A O 1
ATOM 585 N N . ALA A 1 83 ? 5.714 9.122 22.802 1.00 80.12 83 ALA A N 1
ATOM 586 C CA . ALA A 1 83 ? 5.862 8.678 24.189 1.00 80.12 83 ALA A CA 1
ATOM 587 C C . ALA A 1 83 ? 5.985 7.154 24.331 1.00 80.12 83 ALA A C 1
ATOM 589 O O . ALA A 1 83 ? 6.393 6.665 25.383 1.00 80.12 83 ALA A O 1
ATOM 590 N N . ALA A 1 84 ? 5.625 6.395 23.293 1.00 71.44 84 ALA A N 1
ATOM 591 C CA . ALA A 1 84 ? 5.837 4.956 23.244 1.00 71.44 84 ALA A CA 1
ATOM 592 C C . ALA A 1 84 ? 7.333 4.649 23.010 1.00 71.44 84 ALA A C 1
ATOM 594 O O . ALA A 1 84 ? 7.737 4.255 21.915 1.00 71.44 84 ALA A O 1
ATOM 595 N N . ASP A 1 85 ? 8.168 4.851 24.036 1.00 49.66 85 ASP A N 1
ATOM 596 C CA . ASP A 1 85 ? 9.567 4.411 24.047 1.00 49.66 85 ASP A CA 1
ATOM 597 C C . ASP A 1 85 ? 9.616 2.874 24.064 1.00 49.66 85 ASP A C 1
ATOM 599 O O . ASP A 1 85 ? 9.239 2.225 25.040 1.00 49.66 85 ASP A O 1
ATOM 603 N N . GLY A 1 86 ? 10.043 2.276 22.947 1.00 48.75 86 GLY A N 1
ATOM 604 C CA . GLY A 1 86 ? 10.015 0.822 22.774 1.00 48.75 86 GLY A CA 1
ATOM 605 C C . GLY A 1 86 ? 10.276 0.351 21.343 1.00 48.75 86 GLY A C 1
ATOM 606 O O . GLY A 1 86 ? 9.358 -0.035 20.629 1.00 48.75 86 GLY A O 1
ATOM 607 N N . ALA A 1 87 ? 11.553 0.374 20.953 1.00 44.16 87 ALA A N 1
ATOM 608 C CA . ALA A 1 87 ? 12.212 -0.465 19.942 1.00 44.16 87 ALA A CA 1
ATOM 609 C C . ALA A 1 87 ? 11.525 -0.646 18.564 1.00 44.16 87 ALA A C 1
ATOM 611 O O . ALA A 1 87 ? 10.797 -1.610 18.314 1.00 44.16 87 ALA A O 1
ATOM 612 N N . ALA A 1 88 ? 11.945 0.231 17.643 1.00 51.56 88 ALA A N 1
ATOM 613 C CA . ALA A 1 88 ? 11.797 0.171 16.187 1.00 51.56 88 ALA A CA 1
ATOM 614 C C . ALA A 1 88 ? 10.390 0.469 15.643 1.00 51.56 88 ALA A C 1
ATOM 616 O O . ALA A 1 88 ? 9.455 -0.311 15.776 1.00 51.56 88 ALA A O 1
ATOM 617 N N . GLY A 1 89 ? 10.229 1.644 15.035 1.00 46.62 89 GLY A N 1
ATOM 618 C CA . GLY A 1 89 ? 9.038 2.021 14.275 1.00 46.62 89 GLY A CA 1
ATOM 619 C C . GLY A 1 89 ? 9.412 2.810 13.033 1.00 46.62 89 GLY A C 1
ATOM 620 O O . GLY A 1 89 ? 10.439 3.488 13.025 1.00 46.62 89 GLY A O 1
ATOM 621 N N . LEU A 1 90 ? 8.554 2.686 12.018 1.00 45.12 90 LEU A N 1
ATOM 622 C CA . LEU A 1 90 ? 8.702 3.182 10.646 1.00 45.12 90 LEU A CA 1
ATOM 623 C C . LEU A 1 90 ? 9.951 2.660 9.913 1.00 45.12 90 LEU A C 1
ATOM 625 O O . LEU A 1 90 ? 10.804 3.425 9.476 1.00 45.12 90 LEU A O 1
ATOM 629 N N . GLY A 1 91 ? 10.015 1.334 9.738 1.00 47.81 91 GLY A N 1
ATOM 630 C CA . GLY A 1 91 ? 10.967 0.684 8.828 1.00 47.81 91 GLY A CA 1
ATOM 631 C C . GLY A 1 91 ? 12.026 -0.173 9.512 1.00 47.81 91 GLY A C 1
ATOM 632 O O . GLY A 1 91 ? 13.189 -0.096 9.138 1.00 47.81 91 GLY A O 1
ATOM 633 N N . ASP A 1 92 ? 11.650 -0.994 10.497 1.00 51.47 92 ASP A N 1
ATOM 634 C CA . ASP A 1 92 ? 12.531 -2.036 11.040 1.00 51.47 92 ASP A CA 1
ATOM 635 C C . ASP A 1 92 ? 12.779 -3.111 9.965 1.00 51.47 92 ASP A C 1
ATOM 637 O O . ASP A 1 92 ? 12.150 -4.170 9.947 1.00 51.47 92 ASP A O 1
ATOM 641 N N . VAL A 1 93 ? 13.645 -2.780 9.001 1.00 42.88 93 VAL A N 1
ATOM 642 C CA . VAL A 1 93 ? 14.049 -3.633 7.878 1.00 42.88 93 VAL A CA 1
ATOM 643 C C . VAL A 1 93 ? 14.515 -5.010 8.371 1.00 42.88 93 VAL A C 1
ATOM 645 O O . VAL A 1 93 ? 14.132 -5.993 7.746 1.00 42.88 93 VAL A O 1
ATOM 648 N N . PRO A 1 94 ? 15.237 -5.143 9.505 1.00 40.88 94 PRO A N 1
ATOM 649 C CA . PRO A 1 94 ? 15.524 -6.445 10.107 1.00 40.88 94 PRO A CA 1
ATOM 650 C C . PRO A 1 94 ? 14.284 -7.267 10.483 1.00 40.88 94 PRO A C 1
ATOM 652 O O . PRO A 1 94 ? 14.239 -8.452 10.166 1.00 40.88 94 PRO A O 1
ATOM 655 N N . ARG A 1 95 ? 13.257 -6.678 11.117 1.00 42.62 95 ARG A N 1
ATOM 656 C CA . ARG A 1 95 ? 12.006 -7.401 11.435 1.00 42.62 95 ARG A CA 1
ATOM 657 C C . ARG A 1 95 ? 11.170 -7.713 10.195 1.00 42.62 95 ARG A C 1
ATOM 659 O O . ARG A 1 95 ? 10.641 -8.816 10.100 1.00 42.62 95 ARG A O 1
ATOM 666 N N . LEU A 1 96 ? 11.072 -6.783 9.242 1.00 43.22 96 LEU A N 1
ATOM 667 C CA . LEU A 1 96 ? 10.405 -7.020 7.952 1.00 43.22 96 LEU A CA 1
ATOM 668 C C . LEU A 1 96 ? 11.129 -8.107 7.145 1.00 43.22 96 LEU A C 1
ATOM 670 O O . LEU A 1 96 ? 10.484 -8.964 6.545 1.00 43.22 96 LEU A O 1
ATOM 674 N N . GLY A 1 97 ? 12.460 -8.119 7.190 1.00 42.34 97 GLY A N 1
ATOM 675 C CA . GLY A 1 97 ? 13.291 -9.137 6.561 1.00 42.34 97 GLY A CA 1
ATOM 676 C C . GLY A 1 97 ? 13.209 -10.496 7.253 1.00 42.34 97 GLY A C 1
ATOM 677 O O . GLY A 1 97 ? 13.118 -11.522 6.594 1.00 42.34 97 GLY A O 1
ATOM 678 N N . ALA A 1 98 ? 13.135 -10.529 8.584 1.00 44.44 98 ALA A N 1
ATOM 679 C CA . ALA A 1 98 ? 12.914 -11.766 9.332 1.00 44.44 98 ALA A CA 1
ATOM 680 C C . ALA A 1 98 ? 11.503 -12.349 9.111 1.00 44.44 98 ALA A C 1
ATOM 682 O O . ALA A 1 98 ? 11.351 -13.565 9.043 1.00 44.44 98 ALA A O 1
ATOM 683 N N . ALA A 1 99 ? 10.477 -11.501 8.972 1.00 39.12 99 ALA A N 1
ATOM 684 C CA . ALA A 1 99 ? 9.095 -11.925 8.727 1.00 39.12 99 ALA A CA 1
ATOM 685 C C . ALA A 1 99 ? 8.837 -12.376 7.276 1.00 39.12 99 ALA A C 1
ATOM 687 O O . ALA A 1 99 ? 8.009 -13.256 7.056 1.00 39.12 99 ALA A O 1
ATOM 688 N N . SER A 1 100 ? 9.546 -11.796 6.300 1.00 43.50 100 SER A N 1
ATOM 689 C CA . SER A 1 100 ? 9.517 -12.207 4.883 1.00 43.50 100 SER A CA 1
ATOM 690 C C . SER A 1 100 ? 10.511 -13.328 4.551 1.00 43.50 100 SER A C 1
ATOM 692 O O . SER A 1 100 ? 10.474 -13.880 3.455 1.00 43.50 100 SER A O 1
ATOM 694 N N . GLY A 1 101 ? 11.407 -13.666 5.484 1.00 39.88 101 GLY A N 1
ATOM 695 C CA . GLY A 1 101 ? 12.514 -14.598 5.268 1.00 39.88 101 GLY A CA 1
ATOM 696 C C . GLY A 1 101 ? 13.689 -14.013 4.474 1.00 39.88 101 GLY A C 1
ATOM 697 O O . GLY A 1 101 ? 14.675 -14.715 4.285 1.00 39.88 101 GLY A O 1
ATOM 698 N N . ALA A 1 102 ? 13.615 -12.751 4.042 1.00 40.53 102 ALA A N 1
ATOM 699 C CA . ALA A 1 102 ? 14.641 -12.068 3.263 1.00 40.53 102 ALA A CA 1
ATOM 700 C C . ALA A 1 102 ? 15.279 -10.929 4.072 1.00 40.53 102 ALA A C 1
ATOM 702 O O . ALA A 1 102 ? 14.763 -9.815 4.127 1.00 40.53 102 ALA A O 1
ATOM 703 N N . THR A 1 103 ? 16.438 -11.159 4.684 1.00 43.56 103 THR A N 1
ATOM 704 C CA . THR A 1 103 ? 17.271 -10.043 5.158 1.00 43.56 103 THR A CA 1
ATOM 705 C C . THR A 1 103 ? 18.080 -9.468 3.986 1.00 43.56 103 THR A C 1
ATOM 707 O O . THR A 1 103 ? 18.398 -10.177 3.034 1.00 43.56 103 THR A O 1
ATOM 710 N N . LEU A 1 104 ? 18.459 -8.182 4.035 1.00 38.81 104 LEU A N 1
ATOM 711 C CA . LEU A 1 104 ? 19.395 -7.593 3.050 1.00 38.81 104 LEU A CA 1
ATOM 712 C C . LEU A 1 104 ? 20.764 -8.310 3.038 1.00 38.81 104 LEU A C 1
ATOM 714 O O . LEU A 1 104 ? 21.510 -8.235 2.061 1.00 38.81 104 LEU A O 1
ATOM 718 N N . ASP A 1 105 ? 21.058 -9.036 4.117 1.00 43.59 105 ASP A N 1
ATOM 719 C CA . ASP A 1 105 ? 22.236 -9.879 4.288 1.00 43.59 105 ASP A CA 1
ATOM 720 C C . ASP A 1 105 ? 21.961 -11.373 4.108 1.00 43.59 105 ASP A C 1
ATOM 722 O O . ASP A 1 105 ? 22.888 -12.167 4.269 1.00 43.59 105 ASP A O 1
ATOM 726 N N . ASP A 1 106 ? 20.731 -11.771 3.763 1.00 43.72 106 ASP A N 1
ATOM 727 C CA . ASP A 1 106 ? 20.382 -13.174 3.582 1.00 43.72 106 ASP A CA 1
ATOM 728 C C . ASP A 1 106 ? 21.226 -13.723 2.427 1.00 43.72 106 ASP A C 1
ATOM 730 O O . ASP A 1 106 ? 21.113 -13.237 1.292 1.00 43.72 106 ASP A O 1
ATOM 734 N N . PRO A 1 107 ? 22.080 -14.732 2.679 1.00 45.78 107 PRO A N 1
ATOM 735 C CA . PRO A 1 107 ? 22.796 -15.422 1.624 1.00 45.78 107 PRO A CA 1
ATOM 736 C C . PRO A 1 107 ? 21.842 -15.953 0.559 1.00 45.78 107 PRO A C 1
ATOM 738 O O . PRO A 1 107 ? 22.255 -16.028 -0.585 1.00 45.78 107 PRO A O 1
ATOM 741 N N . GLY A 1 108 ? 20.588 -16.268 0.907 1.00 39.09 108 GLY A N 1
ATOM 742 C CA . GLY A 1 108 ? 19.496 -16.673 0.027 1.00 39.09 108 GLY A CA 1
ATOM 743 C C . GLY A 1 108 ? 18.915 -15.543 -0.822 1.00 39.09 108 GLY A C 1
ATOM 744 O O . GLY A 1 108 ? 18.678 -15.773 -1.999 1.00 39.09 108 GLY A O 1
ATOM 745 N N . ALA A 1 109 ? 18.755 -14.321 -0.305 1.00 37.44 109 ALA A N 1
ATOM 746 C CA . ALA A 1 109 ? 18.354 -13.143 -1.084 1.00 37.44 109 ALA A CA 1
ATOM 747 C C . ALA A 1 109 ? 19.498 -12.626 -1.973 1.00 37.44 109 ALA A C 1
ATOM 749 O O . ALA A 1 109 ? 19.299 -12.376 -3.164 1.00 37.44 109 ALA A O 1
ATOM 750 N N . LYS A 1 110 ? 20.730 -12.570 -1.441 1.00 40.06 110 LYS A N 1
ATOM 751 C CA . LYS A 1 110 ? 21.941 -12.374 -2.252 1.00 40.06 110 LYS A CA 1
ATOM 752 C C . LYS A 1 110 ? 22.055 -13.479 -3.292 1.00 40.06 110 LYS A C 1
ATOM 754 O O . LYS A 1 110 ? 22.251 -13.165 -4.457 1.00 40.06 110 LYS A O 1
ATOM 759 N N . ALA A 1 111 ? 21.850 -14.745 -2.939 1.00 38.47 111 ALA A N 1
ATOM 760 C CA . ALA A 1 111 ? 21.847 -15.848 -3.890 1.00 38.47 111 ALA A CA 1
ATOM 761 C C . ALA A 1 111 ? 20.647 -15.785 -4.835 1.00 38.47 111 ALA A C 1
ATOM 763 O O . ALA A 1 111 ? 20.820 -16.115 -5.984 1.00 38.47 111 ALA A O 1
ATOM 764 N N . ALA A 1 112 ? 19.460 -15.309 -4.490 1.00 35.84 112 ALA A N 1
ATOM 765 C CA . ALA A 1 112 ? 18.356 -15.199 -5.446 1.00 35.84 112 ALA A CA 1
ATOM 766 C C . ALA A 1 112 ? 18.667 -14.136 -6.515 1.00 35.84 112 ALA A C 1
ATOM 768 O O . ALA A 1 112 ? 18.441 -14.366 -7.703 1.00 35.84 112 ALA A O 1
ATOM 769 N N . VAL A 1 113 ? 19.304 -13.033 -6.102 1.00 35.06 113 VAL A N 1
ATOM 770 C CA . VAL A 1 113 ? 19.875 -12.006 -6.991 1.00 35.06 113 VAL A CA 1
ATOM 771 C C . VAL A 1 113 ? 21.093 -12.535 -7.776 1.00 35.06 113 VAL A C 1
ATOM 773 O O . VAL A 1 113 ? 21.317 -12.131 -8.916 1.00 35.06 113 VAL A O 1
ATOM 776 N N . THR A 1 114 ? 21.863 -13.475 -7.220 1.00 36.75 114 THR A N 1
ATOM 777 C CA . THR A 1 114 ? 23.121 -13.985 -7.813 1.00 36.75 114 THR A CA 1
ATOM 778 C C . THR A 1 114 ? 22.955 -15.299 -8.605 1.00 36.75 114 THR A C 1
ATOM 780 O O . THR A 1 114 ? 23.705 -15.556 -9.534 1.00 36.75 114 THR A O 1
ATOM 783 N N . THR A 1 115 ? 21.949 -16.129 -8.324 1.00 33.97 115 THR A N 1
ATOM 784 C CA . THR A 1 115 ? 21.803 -17.519 -8.823 1.00 33.97 115 THR A CA 1
ATOM 785 C C . THR A 1 115 ? 20.870 -17.597 -10.028 1.00 33.97 115 THR A C 1
ATOM 787 O O . THR A 1 115 ? 20.928 -18.564 -10.779 1.00 33.97 115 THR A O 1
ATOM 790 N N . ARG A 1 116 ? 20.080 -16.547 -10.309 1.00 32.56 116 ARG A N 1
ATOM 791 C CA . ARG A 1 116 ? 19.532 -16.337 -11.664 1.00 32.56 116 ARG A CA 1
ATOM 792 C C . ARG A 1 116 ? 20.582 -15.825 -12.658 1.00 32.56 116 ARG A C 1
ATOM 794 O O . ARG A 1 116 ? 20.281 -15.714 -13.841 1.00 32.56 116 ARG A O 1
ATOM 801 N N . ASN A 1 117 ? 21.804 -15.559 -12.193 1.00 40.50 117 ASN A N 1
ATOM 802 C CA . ASN A 1 117 ? 22.888 -14.968 -12.968 1.00 40.50 117 ASN A CA 1
ATOM 803 C C . ASN A 1 117 ? 24.093 -15.911 -13.079 1.00 40.50 117 ASN A C 1
ATOM 805 O O . ASN A 1 117 ? 25.132 -15.673 -12.476 1.00 40.50 117 ASN A O 1
ATOM 809 N N . VAL A 1 118 ? 23.985 -16.961 -13.896 1.00 33.03 118 VAL A N 1
ATOM 810 C CA . VAL A 1 118 ? 25.153 -17.661 -14.467 1.00 33.03 118 VAL A CA 1
ATOM 811 C C . VAL A 1 118 ? 24.717 -18.154 -15.856 1.00 33.03 118 VAL A C 1
ATOM 813 O O . VAL A 1 118 ? 23.782 -18.943 -15.943 1.00 33.03 118 VAL A O 1
ATOM 816 N N . LYS A 1 119 ? 25.244 -17.665 -16.987 1.00 35.78 119 LYS A N 1
ATOM 817 C CA . LYS A 1 119 ? 26.622 -17.842 -17.480 1.00 35.78 119 LYS A CA 1
ATOM 818 C C . LYS A 1 119 ? 27.005 -16.742 -18.497 1.00 35.78 119 LYS A C 1
ATOM 820 O O . LYS A 1 119 ? 26.374 -16.668 -19.543 1.00 35.78 119 LYS A O 1
ATOM 825 N N . ASP A 1 120 ? 28.004 -15.912 -18.175 1.00 40.72 120 ASP A N 1
ATOM 826 C CA . ASP A 1 120 ? 29.147 -15.515 -19.037 1.00 40.72 120 ASP A CA 1
ATOM 827 C C . ASP A 1 120 ? 29.933 -14.344 -18.408 1.00 40.72 120 ASP A C 1
ATOM 829 O O . ASP A 1 120 ? 29.424 -13.242 -18.203 1.00 40.72 120 ASP A O 1
ATOM 833 N N . THR A 1 121 ? 31.200 -14.583 -18.076 1.00 41.75 121 THR A N 1
ATOM 834 C CA . THR A 1 121 ? 31.953 -13.897 -17.005 1.00 41.75 121 THR A CA 1
ATOM 835 C C . THR A 1 121 ? 32.725 -12.629 -17.408 1.00 41.75 121 THR A C 1
ATOM 837 O O . THR A 1 121 ? 33.591 -12.180 -16.676 1.00 41.75 121 THR A O 1
ATOM 840 N N . GLY A 1 122 ? 32.430 -11.990 -18.544 1.00 40.31 122 GLY A N 1
ATOM 841 C CA . GLY A 1 122 ? 33.124 -10.747 -18.951 1.00 40.31 122 GLY A CA 1
ATOM 842 C C . GLY A 1 122 ? 32.302 -9.470 -18.750 1.00 40.31 122 GLY A C 1
ATOM 843 O O . GLY A 1 122 ? 32.700 -8.531 -18.063 1.00 40.31 122 GLY A O 1
ATOM 844 N N . ALA A 1 123 ? 31.121 -9.426 -19.369 1.00 38.03 123 ALA A N 1
ATOM 845 C CA . ALA A 1 123 ? 30.215 -8.278 -19.294 1.00 38.03 123 ALA A CA 1
ATOM 846 C C . ALA A 1 123 ? 29.453 -8.222 -17.960 1.00 38.03 123 ALA A C 1
ATOM 848 O O . ALA A 1 123 ? 29.089 -7.141 -17.495 1.00 38.03 123 ALA A O 1
ATOM 849 N N . VAL A 1 124 ? 29.253 -9.385 -17.334 1.00 35.34 124 VAL A N 1
ATOM 850 C CA . VAL A 1 124 ? 28.605 -9.528 -16.030 1.00 35.34 124 VAL A CA 1
ATOM 851 C C . VAL A 1 124 ? 29.482 -8.947 -14.925 1.00 35.34 124 VAL A C 1
ATOM 853 O O . VAL A 1 124 ? 28.966 -8.189 -14.120 1.00 35.34 124 VAL A O 1
ATOM 856 N N . ASP A 1 125 ? 30.800 -9.151 -14.939 1.00 39.16 125 ASP A N 1
ATOM 857 C CA . ASP A 1 125 ? 31.704 -8.558 -13.940 1.00 39.16 125 ASP A CA 1
ATOM 858 C C . ASP A 1 125 ? 31.742 -7.027 -14.030 1.00 39.16 125 ASP A C 1
ATOM 860 O O . ASP A 1 125 ? 31.741 -6.333 -13.012 1.00 39.16 125 ASP A O 1
ATOM 864 N N . ALA A 1 126 ? 31.691 -6.472 -15.245 1.00 40.75 126 ALA A N 1
ATOM 865 C CA . ALA A 1 126 ? 31.582 -5.029 -15.449 1.00 40.75 126 ALA A CA 1
ATOM 866 C C . ALA A 1 126 ? 30.220 -4.478 -14.983 1.00 40.75 126 ALA A C 1
ATOM 868 O O . ALA A 1 126 ? 30.165 -3.399 -14.387 1.00 40.75 126 ALA A O 1
ATOM 869 N N . ALA A 1 127 ? 29.131 -5.219 -15.214 1.00 36.50 127 ALA A N 1
ATOM 870 C CA . ALA A 1 127 ? 27.790 -4.870 -14.750 1.00 36.50 127 ALA A CA 1
ATOM 871 C C . ALA A 1 127 ? 27.641 -5.019 -13.225 1.00 36.50 127 ALA A C 1
ATOM 873 O O . ALA A 1 127 ? 27.040 -4.153 -12.596 1.00 36.50 127 ALA A O 1
ATOM 874 N N . ILE A 1 128 ? 28.249 -6.041 -12.616 1.00 38.72 128 ILE A N 1
ATOM 875 C CA . ILE A 1 128 ? 28.344 -6.250 -11.164 1.00 38.72 128 ILE A CA 1
ATOM 876 C C . ILE A 1 128 ? 29.167 -5.128 -10.541 1.00 38.72 128 ILE A C 1
ATOM 878 O O . ILE A 1 128 ? 28.726 -4.513 -9.577 1.00 38.72 128 ILE A O 1
ATOM 882 N N . ALA A 1 129 ? 30.323 -4.787 -11.112 1.00 43.50 129 ALA A N 1
ATOM 883 C CA . ALA A 1 129 ? 31.134 -3.671 -10.640 1.00 43.50 129 ALA A CA 1
ATOM 884 C C . ALA A 1 129 ? 30.401 -2.327 -10.781 1.00 43.50 129 ALA A C 1
ATOM 886 O O . ALA A 1 129 ? 30.579 -1.441 -9.947 1.00 43.50 129 ALA A O 1
ATOM 887 N N . ALA A 1 130 ? 29.570 -2.152 -11.813 1.00 41.78 130 ALA A N 1
ATOM 888 C CA . ALA A 1 130 ? 28.721 -0.974 -11.965 1.00 41.78 130 ALA A CA 1
ATOM 889 C C . ALA A 1 130 ? 27.572 -0.960 -10.940 1.00 41.78 130 ALA A C 1
ATOM 891 O O . ALA A 1 130 ? 27.378 0.049 -10.267 1.00 41.78 130 ALA A O 1
ATOM 892 N N . ALA A 1 131 ? 26.864 -2.075 -10.752 1.00 35.56 131 ALA A N 1
ATOM 893 C CA . ALA A 1 131 ? 25.783 -2.209 -9.777 1.00 35.56 131 ALA A CA 1
ATOM 894 C C . ALA A 1 131 ? 26.286 -2.033 -8.334 1.00 35.56 131 ALA A C 1
ATOM 896 O O . ALA A 1 131 ? 25.688 -1.290 -7.559 1.00 35.56 131 ALA A O 1
ATOM 897 N N . ALA A 1 132 ? 27.443 -2.609 -7.998 1.00 40.31 132 ALA A N 1
ATOM 898 C CA . ALA A 1 132 ? 28.109 -2.444 -6.708 1.00 40.31 132 ALA A CA 1
ATOM 899 C C . ALA A 1 132 ? 28.572 -0.999 -6.450 1.00 40.31 132 ALA A C 1
ATOM 901 O O . ALA A 1 132 ? 28.657 -0.583 -5.300 1.00 40.31 132 ALA A O 1
ATOM 902 N N . LYS A 1 133 ? 28.833 -0.202 -7.497 1.00 44.50 133 LYS A N 1
ATOM 903 C CA . LYS A 1 133 ? 29.098 1.245 -7.365 1.00 44.50 133 LYS A CA 1
ATOM 904 C C . LYS A 1 133 ? 27.821 2.061 -7.146 1.00 44.50 133 LYS A C 1
ATOM 906 O O . LYS A 1 133 ? 27.872 3.116 -6.517 1.00 44.50 133 LYS A O 1
ATOM 911 N N . VAL A 1 134 ? 26.682 1.593 -7.658 1.00 37.41 134 VAL A N 1
ATOM 912 C CA . VAL A 1 134 ? 25.382 2.271 -7.522 1.00 37.41 134 VAL A CA 1
ATOM 913 C C . VAL A 1 134 ? 24.709 1.932 -6.190 1.00 37.41 134 VAL A C 1
ATOM 915 O O . VAL A 1 134 ? 24.071 2.807 -5.609 1.00 37.41 134 VAL A O 1
ATOM 918 N N . ALA A 1 135 ? 24.892 0.718 -5.665 1.00 37.34 135 ALA A N 1
ATOM 919 C CA . ALA A 1 135 ? 24.240 0.254 -4.438 1.00 37.34 135 ALA A CA 1
ATOM 920 C C . ALA A 1 135 ? 24.459 1.177 -3.215 1.00 37.34 135 ALA A C 1
ATOM 922 O O . ALA A 1 135 ? 23.461 1.557 -2.606 1.00 37.34 135 ALA A O 1
ATOM 923 N N . PRO A 1 136 ? 25.678 1.675 -2.915 1.00 41.94 136 PRO A N 1
ATOM 924 C CA . PRO A 1 136 ? 25.892 2.622 -1.816 1.00 41.94 136 PRO A CA 1
ATOM 925 C C . PRO A 1 136 ? 25.205 3.969 -2.057 1.00 41.94 136 PRO A C 1
ATOM 927 O O . PRO A 1 136 ? 24.797 4.649 -1.121 1.00 41.94 136 PRO A O 1
ATOM 930 N N . THR A 1 137 ? 25.061 4.370 -3.324 1.00 43.75 137 THR A N 1
ATOM 931 C CA . THR A 1 137 ? 24.366 5.608 -3.701 1.00 43.75 137 THR A CA 1
ATOM 932 C C . THR A 1 137 ? 22.859 5.462 -3.512 1.00 43.75 137 THR A C 1
ATOM 934 O O . THR A 1 137 ? 22.213 6.389 -3.028 1.00 43.75 137 THR A O 1
ATOM 937 N N . LEU A 1 138 ? 22.301 4.298 -3.857 1.00 37.66 138 LEU A N 1
ATOM 938 C CA . LEU A 1 138 ? 20.894 3.974 -3.642 1.00 37.66 138 LEU A CA 1
ATOM 939 C C . LEU A 1 138 ? 20.584 3.858 -2.146 1.00 37.66 138 LEU A C 1
ATOM 941 O O . LEU A 1 138 ? 19.611 4.443 -1.688 1.00 37.66 138 LEU A O 1
ATOM 945 N N . GLU A 1 139 ? 21.446 3.189 -1.382 1.00 37.91 139 GLU A N 1
ATOM 946 C CA . GLU A 1 139 ? 21.355 3.089 0.075 1.00 37.91 139 GLU A CA 1
ATOM 947 C C . GLU A 1 139 ? 21.453 4.470 0.732 1.00 37.91 139 GLU A C 1
ATOM 949 O O . GLU A 1 139 ? 20.584 4.844 1.513 1.00 37.91 139 GLU A O 1
ATOM 954 N N . ALA A 1 140 ? 22.429 5.299 0.351 1.00 41.94 140 ALA A N 1
ATOM 955 C CA . ALA A 1 140 ? 22.549 6.664 0.857 1.00 41.94 140 ALA A CA 1
ATOM 956 C C . ALA A 1 140 ? 21.363 7.553 0.448 1.00 41.94 140 ALA A C 1
ATOM 958 O O . ALA A 1 140 ? 20.939 8.406 1.229 1.00 41.94 140 ALA A O 1
ATOM 959 N N . ALA A 1 141 ? 20.805 7.371 -0.753 1.00 40.56 141 ALA A N 1
ATOM 960 C CA . ALA A 1 141 ? 19.603 8.072 -1.195 1.00 40.56 141 ALA A CA 1
ATOM 961 C C . ALA A 1 141 ? 18.370 7.621 -0.403 1.00 40.56 141 ALA A C 1
ATOM 963 O O . ALA A 1 141 ? 17.578 8.472 -0.001 1.00 40.56 141 ALA A O 1
ATOM 964 N N . LEU A 1 142 ? 18.251 6.322 -0.118 1.00 40.16 142 LEU A N 1
ATOM 965 C CA . LEU A 1 142 ? 17.199 5.750 0.713 1.00 40.16 142 LEU A CA 1
ATOM 966 C C . LEU A 1 142 ? 17.325 6.270 2.147 1.00 40.16 142 LEU A C 1
ATOM 968 O O . LEU A 1 142 ? 16.393 6.877 2.648 1.00 40.16 142 LEU A O 1
ATOM 972 N N . VAL A 1 143 ? 18.502 6.182 2.768 1.00 41.88 143 VAL A N 1
ATOM 973 C CA . VAL A 1 143 ? 18.795 6.728 4.104 1.00 41.88 143 VAL A CA 1
ATOM 974 C C . VAL A 1 143 ? 18.559 8.241 4.163 1.00 41.88 143 VAL A C 1
ATOM 976 O O . VAL A 1 143 ? 18.024 8.750 5.145 1.00 41.88 143 VAL A O 1
ATOM 979 N N . LYS A 1 144 ? 18.904 8.994 3.111 1.00 41.25 144 LYS A N 1
ATOM 980 C CA . LYS A 1 144 ? 18.631 10.437 3.021 1.00 41.25 144 LYS A CA 1
ATOM 981 C C . LYS A 1 144 ? 17.139 10.737 2.869 1.00 41.25 144 LYS A C 1
ATOM 983 O O . LYS A 1 144 ? 16.676 11.713 3.454 1.00 41.25 144 LYS A O 1
ATOM 988 N N . ALA A 1 145 ? 16.404 9.931 2.106 1.00 39.84 145 ALA A N 1
ATOM 989 C CA . ALA A 1 145 ? 14.952 10.025 1.966 1.00 39.84 145 ALA A CA 1
ATOM 990 C C . ALA A 1 145 ? 14.220 9.604 3.253 1.00 39.84 145 ALA A C 1
ATOM 992 O O . ALA A 1 145 ? 13.173 10.163 3.567 1.00 39.84 145 ALA A O 1
ATOM 993 N N . LEU A 1 146 ? 14.817 8.677 4.007 1.00 39.66 146 LEU A N 1
ATOM 994 C CA . LEU A 1 146 ? 14.374 8.168 5.304 1.00 39.66 146 LEU A CA 1
ATOM 995 C C . LEU A 1 146 ? 14.869 9.014 6.486 1.00 39.66 146 LEU A C 1
ATOM 997 O O . LEU A 1 146 ? 14.508 8.716 7.625 1.00 39.66 146 LEU A O 1
ATOM 1001 N N . LYS A 1 147 ? 15.666 10.078 6.259 1.00 41.69 147 LYS A N 1
ATOM 1002 C CA . LYS A 1 147 ? 15.986 11.045 7.322 1.00 41.69 147 LYS A CA 1
ATOM 1003 C C . LYS A 1 147 ? 14.675 11.488 7.962 1.00 41.69 147 LYS A C 1
ATOM 1005 O O . LYS A 1 147 ? 13.742 11.786 7.213 1.00 41.69 147 LYS A O 1
ATOM 1010 N N . PRO A 1 148 ? 14.603 11.565 9.302 1.00 43.84 148 PRO A N 1
ATOM 1011 C CA . PRO A 1 148 ? 13.355 11.817 10.000 1.00 43.84 148 PRO A CA 1
ATOM 1012 C C . PRO A 1 148 ? 12.769 13.140 9.512 1.00 43.84 148 PRO A C 1
ATOM 1014 O O . PRO A 1 148 ? 13.217 14.229 9.878 1.00 43.84 148 PRO A O 1
ATOM 1017 N N . ARG A 1 149 ? 11.770 13.044 8.631 1.00 51.56 149 ARG A N 1
ATOM 1018 C CA . ARG A 1 149 ? 10.876 14.160 8.356 1.00 51.56 149 ARG A CA 1
ATOM 1019 C C . ARG A 1 149 ? 10.218 14.488 9.686 1.00 51.56 149 ARG A C 1
ATOM 1021 O O . ARG A 1 149 ? 9.845 13.579 10.426 1.00 51.56 149 ARG A O 1
ATOM 1028 N N . LYS A 1 150 ? 10.101 15.779 10.004 1.00 60.16 150 LYS A N 1
ATOM 1029 C CA . LYS A 1 150 ? 9.318 16.207 11.166 1.00 60.16 150 LYS A CA 1
ATOM 1030 C C . LYS A 1 150 ? 7.935 15.574 11.037 1.00 60.16 150 LYS A C 1
ATOM 1032 O O . LYS A 1 150 ? 7.223 15.882 10.083 1.00 60.16 150 LYS A O 1
ATOM 1037 N N . LEU A 1 151 ? 7.605 14.665 11.950 1.00 72.50 151 LEU A N 1
ATOM 1038 C CA . LEU A 1 151 ? 6.281 14.066 11.998 1.00 72.50 151 LEU A CA 1
ATOM 1039 C C . LEU A 1 151 ? 5.286 15.180 12.308 1.00 72.50 151 LEU A C 1
ATOM 1041 O O . LEU A 1 151 ? 5.465 15.936 13.265 1.00 72.50 151 LEU A O 1
ATOM 1045 N N . ALA A 1 152 ? 4.280 15.312 11.453 1.00 79.94 152 ALA A N 1
ATOM 1046 C CA . ALA A 1 152 ? 3.189 16.245 11.659 1.00 79.94 152 ALA A CA 1
ATOM 1047 C C . ALA A 1 152 ? 2.036 15.520 12.368 1.00 79.94 152 ALA A C 1
ATOM 1049 O O . ALA A 1 152 ? 1.825 14.332 12.117 1.00 79.94 152 ALA A O 1
ATOM 1050 N N . PRO A 1 153 ? 1.278 16.209 13.239 1.00 87.50 153 PRO A N 1
ATOM 1051 C CA . PRO A 1 153 ? 0.033 15.666 13.759 1.00 87.50 153 PRO A CA 1
ATOM 1052 C C . PRO A 1 153 ? -0.913 15.291 12.607 1.00 87.50 153 PRO A C 1
ATOM 1054 O O . PRO A 1 153 ? -1.109 16.128 11.716 1.00 87.50 153 PRO A O 1
ATOM 1057 N N . PRO A 1 154 ? -1.506 14.083 12.606 1.00 91.44 154 PRO A N 1
ATOM 1058 C CA . PRO A 1 154 ? -2.488 13.708 11.599 1.00 91.44 154 PRO A CA 1
ATOM 1059 C C . PRO A 1 154 ? -3.695 14.648 11.658 1.00 91.44 154 PRO A C 1
ATOM 1061 O O . PRO A 1 154 ? -4.137 15.048 12.734 1.00 91.44 154 PRO A O 1
ATOM 1064 N N . ARG A 1 155 ? -4.220 15.003 10.484 1.00 93.62 155 ARG A N 1
ATOM 1065 C CA . ARG A 1 155 ? -5.433 15.829 10.323 1.00 93.62 155 ARG A CA 1
ATOM 1066 C C . ARG A 1 155 ? -6.610 15.063 9.737 1.00 93.62 155 ARG A C 1
ATOM 1068 O O . ARG A 1 155 ? -7.691 15.618 9.599 1.00 93.62 155 ARG A O 1
ATOM 1075 N N . GLN A 1 156 ? -6.371 13.815 9.362 1.00 94.50 156 GLN A N 1
ATOM 1076 C CA . GLN A 1 156 ? -7.361 12.886 8.849 1.00 94.50 156 GLN A CA 1
ATOM 1077 C C . GLN A 1 156 ? -7.297 11.630 9.702 1.00 94.50 156 GLN A C 1
ATOM 1079 O O . GLN A 1 156 ? -6.209 11.216 10.115 1.00 94.50 156 GLN A O 1
ATOM 1084 N N . HIS A 1 157 ? -8.454 11.029 9.929 1.00 96.88 157 HIS A N 1
ATOM 1085 C CA . HIS A 1 157 ? -8.593 9.795 10.681 1.00 96.88 157 HIS A CA 1
ATOM 1086 C C . HIS A 1 157 ? -9.454 8.795 9.924 1.00 96.88 157 HIS A C 1
ATOM 1088 O O . HIS A 1 157 ? -10.261 9.184 9.077 1.00 96.88 157 HIS A O 1
ATOM 1094 N N . TYR A 1 158 ? -9.249 7.513 10.211 1.00 98.12 158 TYR A N 1
ATOM 1095 C CA . TYR A 1 158 ? -9.892 6.424 9.489 1.00 98.12 158 TYR A CA 1
ATOM 1096 C C . TYR A 1 158 ? -10.342 5.332 10.450 1.00 98.12 158 TYR A C 1
ATOM 1098 O O . TYR A 1 158 ? -9.609 4.964 11.366 1.00 98.12 158 TYR A O 1
ATOM 1106 N N . TRP A 1 159 ? -11.536 4.806 10.206 1.00 98.38 159 TRP A N 1
ATOM 1107 C CA . TRP A 1 159 ? -12.169 3.751 10.994 1.00 98.38 159 TRP A CA 1
ATOM 1108 C C . TRP A 1 159 ? -12.985 2.838 10.078 1.00 98.38 159 TRP A C 1
ATOM 1110 O O . TRP A 1 159 ? -13.073 3.064 8.867 1.00 98.38 159 TRP A O 1
ATOM 1120 N N . VAL A 1 160 ? -13.569 1.783 10.643 1.00 98.44 160 VAL A N 1
ATOM 1121 C CA . VAL A 1 160 ? -14.521 0.927 9.930 1.00 98.44 160 VAL A CA 1
ATOM 1122 C C . VAL A 1 160 ? -15.921 1.163 10.470 1.00 98.44 160 VAL A C 1
ATOM 1124 O O . VAL A 1 160 ? -16.122 1.118 11.673 1.00 98.44 160 VAL A O 1
ATOM 1127 N N . GLU A 1 161 ? -16.902 1.362 9.601 1.00 98.00 161 GLU A N 1
ATOM 1128 C CA . GLU A 1 161 ? -18.313 1.317 9.979 1.00 98.00 161 GLU A CA 1
ATOM 1129 C C . GLU A 1 161 ? -18.895 -0.069 9.714 1.00 98.00 161 GLU A C 1
ATOM 1131 O O . GLU A 1 161 ? -18.716 -0.644 8.634 1.00 98.00 161 GLU A O 1
ATOM 1136 N N . LEU A 1 162 ? -19.605 -0.606 10.703 1.00 97.19 162 LEU A N 1
ATOM 1137 C CA . LEU A 1 162 ? -20.358 -1.851 10.604 1.00 97.19 162 LEU A CA 1
ATOM 1138 C C . LEU A 1 162 ? -21.690 -1.672 11.328 1.00 97.19 162 LEU A C 1
ATOM 1140 O O . LEU A 1 162 ? -21.704 -1.365 12.512 1.00 97.19 162 LEU A O 1
ATOM 1144 N N . ASP A 1 163 ? -22.803 -1.858 10.617 1.00 94.56 163 ASP A N 1
ATOM 1145 C CA . ASP A 1 163 ? -24.158 -1.772 11.184 1.00 94.56 163 ASP A CA 1
ATOM 1146 C C . ASP A 1 163 ? -24.440 -0.457 11.954 1.00 94.56 163 ASP A C 1
ATOM 1148 O O . ASP A 1 163 ? -25.213 -0.428 12.907 1.00 94.56 163 ASP A O 1
ATOM 1152 N N . GLY A 1 164 ? -23.816 0.649 11.523 1.00 91.19 164 GLY A N 1
ATOM 1153 C CA . GLY A 1 164 ? -23.933 1.974 12.148 1.00 91.19 164 GLY A CA 1
ATOM 1154 C C . GLY A 1 164 ? -22.999 2.214 13.341 1.00 91.19 164 GLY A C 1
ATOM 1155 O O . GLY A 1 164 ? -23.016 3.303 13.908 1.00 91.19 164 GLY A O 1
ATOM 1156 N N . GLU A 1 165 ? -22.177 1.233 13.714 1.00 94.69 165 GLU A N 1
ATOM 1157 C CA . GLU A 1 165 ? -21.157 1.351 14.756 1.00 94.69 165 GLU A CA 1
ATOM 1158 C C . GLU A 1 165 ? -19.795 1.704 14.143 1.00 94.69 165 GLU 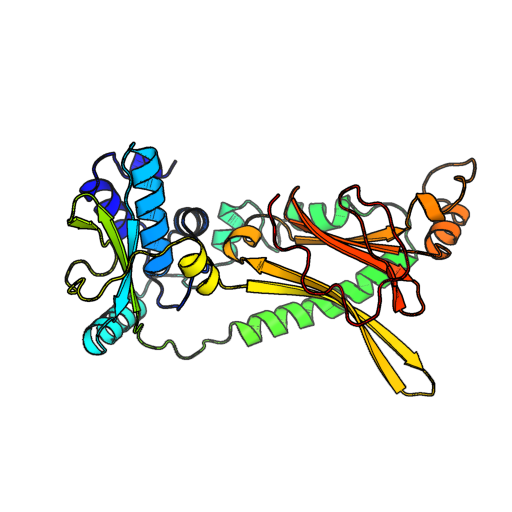A C 1
ATOM 1160 O O . GLU A 1 165 ? -19.372 1.103 13.150 1.00 94.69 165 GLU A O 1
ATOM 1165 N N . ALA A 1 166 ? -19.092 2.660 14.757 1.00 97.25 166 ALA A N 1
ATOM 1166 C CA . ALA A 1 166 ? -17.716 2.998 14.415 1.00 97.25 166 ALA A CA 1
ATOM 1167 C C . ALA A 1 166 ? -16.736 2.079 15.163 1.00 97.25 166 ALA A C 1
ATOM 1169 O O . ALA A 1 166 ? -16.657 2.064 16.389 1.00 97.25 166 ALA A O 1
ATOM 1170 N N . LEU A 1 167 ? -15.971 1.311 14.398 1.00 98.06 167 LEU A N 1
ATOM 1171 C CA . LEU A 1 167 ? -14.955 0.374 14.852 1.00 98.06 167 LEU A CA 1
ATOM 1172 C C . LEU A 1 167 ? -13.573 0.998 14.640 1.00 98.06 167 LEU A C 1
ATOM 1174 O O . LEU A 1 167 ? -13.030 0.987 13.530 1.00 98.06 167 LEU A O 1
ATOM 1178 N N . ASP A 1 168 ? -13.011 1.539 15.717 1.00 97.88 168 ASP A N 1
ATOM 1179 C CA . ASP A 1 168 ? -11.763 2.298 15.692 1.00 97.88 168 ASP A CA 1
ATOM 1180 C C . ASP A 1 168 ? -10.731 1.724 16.679 1.00 97.88 168 ASP A C 1
ATOM 1182 O O . ASP A 1 168 ? -10.883 1.873 17.894 1.00 97.88 168 ASP A O 1
ATOM 1186 N N . PRO A 1 169 ? -9.669 1.059 16.187 1.00 96.81 169 PRO A N 1
ATOM 1187 C CA . PRO A 1 169 ? -8.622 0.517 17.047 1.00 96.81 169 PRO A CA 1
ATOM 1188 C C . PRO A 1 169 ? -7.591 1.566 17.491 1.00 96.81 169 PRO A C 1
ATOM 1190 O O . PRO A 1 169 ? -6.773 1.282 18.365 1.00 96.81 169 PRO A O 1
ATOM 1193 N N . VAL A 1 170 ? -7.577 2.756 16.885 1.00 96.94 170 VAL A N 1
ATOM 1194 C CA . VAL A 1 170 ? -6.537 3.767 17.099 1.00 96.94 170 VAL A CA 1
ATOM 1195 C C . VAL A 1 170 ? -7.010 4.853 18.054 1.00 96.94 170 VAL A C 1
ATOM 1197 O O . VAL A 1 170 ? -6.244 5.228 18.944 1.00 96.94 170 VAL A O 1
ATOM 1200 N N . ALA A 1 171 ? -8.213 5.384 17.872 1.00 95.56 171 ALA A N 1
ATOM 1201 C CA . ALA A 1 171 ? -8.706 6.533 18.629 1.00 95.56 171 ALA A CA 1
ATOM 1202 C C . ALA A 1 171 ? -10.220 6.438 18.914 1.00 95.56 171 ALA A C 1
ATOM 1204 O O . ALA A 1 171 ? -10.970 7.331 18.520 1.00 95.56 171 ALA A O 1
ATOM 1205 N N . PRO A 1 172 ? -10.695 5.375 19.596 1.00 94.88 172 PRO A N 1
ATOM 1206 C CA . PRO A 1 172 ? -12.124 5.167 19.860 1.00 94.88 172 PRO A CA 1
ATOM 1207 C C . PRO A 1 172 ? -12.791 6.307 20.649 1.00 94.88 172 PRO A C 1
ATOM 1209 O O . PRO A 1 172 ? -14.011 6.423 20.648 1.00 94.88 172 PRO A O 1
ATOM 1212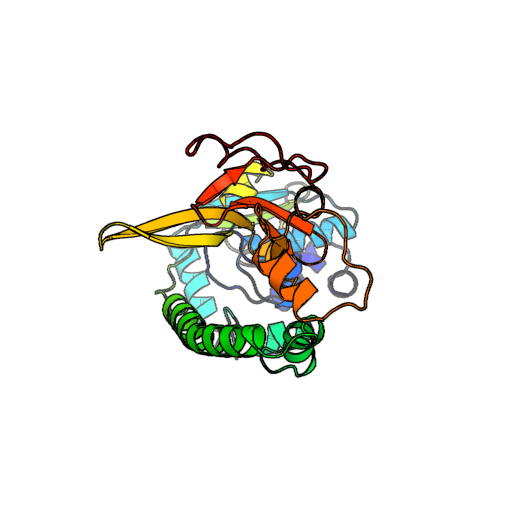 N N . GLU A 1 173 ? -12.009 7.138 21.338 1.00 93.50 173 GLU A N 1
ATOM 1213 C CA . GLU A 1 173 ? -12.466 8.316 22.074 1.00 93.50 173 GLU A CA 1
ATOM 1214 C C . GLU A 1 173 ? -12.732 9.555 21.200 1.00 93.50 173 GLU A C 1
ATOM 1216 O O . GLU A 1 173 ? -13.311 10.531 21.681 1.00 93.50 173 GLU A O 1
ATOM 1221 N N . VAL A 1 174 ? -12.273 9.552 19.948 1.00 91.81 174 VAL A N 1
ATOM 1222 C CA . VAL A 1 174 ? -12.442 10.667 19.011 1.00 91.81 174 VAL A CA 1
ATOM 1223 C C . VAL A 1 174 ? -13.813 10.575 18.351 1.00 91.81 174 VAL A C 1
ATOM 1225 O O . VAL A 1 174 ? -14.266 9.496 17.987 1.00 91.81 174 VAL A O 1
ATOM 1228 N N . ALA A 1 175 ? -14.473 11.718 18.161 1.00 90.25 175 ALA A N 1
ATOM 1229 C CA . ALA A 1 175 ? -15.740 11.767 17.443 1.00 90.25 175 ALA A CA 1
ATOM 1230 C C . ALA A 1 175 ? -15.558 11.411 15.954 1.00 90.25 175 ALA A C 1
ATOM 1232 O O . ALA A 1 175 ? -14.803 12.065 15.235 1.00 90.25 175 ALA A O 1
ATOM 1233 N N . HIS A 1 176 ? -16.310 10.422 15.472 1.00 94.25 176 HIS A N 1
ATOM 1234 C CA . HIS A 1 176 ? -16.326 9.968 14.072 1.00 94.25 176 HIS A CA 1
ATOM 1235 C C . HIS A 1 176 ? -17.269 10.799 13.182 1.00 94.25 176 HIS A C 1
ATOM 1237 O O . HIS A 1 176 ? -17.985 10.277 12.329 1.00 94.25 176 HIS A O 1
ATOM 1243 N N . GLU A 1 177 ? -17.307 12.116 13.392 1.00 90.12 177 GLU A N 1
ATOM 1244 C CA . GLU A 1 177 ? -18.200 13.026 12.669 1.00 90.12 177 GLU A CA 1
ATOM 1245 C C . GLU A 1 177 ? -17.632 13.448 11.304 1.00 90.12 177 GLU A C 1
ATOM 1247 O O . GLU A 1 177 ? -16.424 13.573 11.102 1.00 90.12 177 GLU A O 1
ATOM 1252 N N . GLY A 1 178 ? -18.518 13.697 10.333 1.00 90.94 178 GLY A N 1
ATOM 1253 C CA . GLY A 1 178 ? -18.126 14.191 9.005 1.00 90.94 178 GLY A CA 1
ATOM 1254 C C . GLY A 1 178 ? -17.356 13.182 8.142 1.00 90.94 178 GLY A C 1
ATOM 1255 O O . GLY A 1 178 ? -16.794 13.567 7.111 1.00 90.94 178 GLY A O 1
ATOM 1256 N N . GLY A 1 179 ? -17.332 11.909 8.547 1.00 94.69 179 GLY A N 1
ATOM 1257 C CA . GLY A 1 179 ? -16.721 10.816 7.803 1.00 94.69 179 GLY A CA 1
ATOM 1258 C C . GLY A 1 179 ? -17.400 10.543 6.462 1.00 94.69 179 GLY A C 1
ATOM 1259 O O . GLY A 1 179 ? -18.602 10.748 6.283 1.00 94.69 179 GLY A O 1
ATOM 1260 N N . LYS A 1 180 ? -16.615 10.068 5.495 1.00 97.00 180 LYS A N 1
ATOM 1261 C CA . LYS A 1 180 ? -17.100 9.576 4.203 1.00 97.00 180 LYS A CA 1
ATOM 1262 C C . LYS A 1 180 ? -16.553 8.186 3.935 1.00 97.00 180 LYS A C 1
ATOM 1264 O O . LYS A 1 180 ? -15.352 7.955 4.075 1.00 97.00 180 LYS A O 1
ATOM 1269 N N . ALA A 1 181 ? -17.437 7.286 3.515 1.00 97.44 181 ALA A N 1
ATOM 1270 C CA . ALA A 1 181 ? -17.047 5.973 3.027 1.00 97.44 181 ALA A CA 1
ATOM 1271 C C . ALA A 1 181 ? -16.035 6.112 1.882 1.00 97.44 181 ALA A C 1
ATOM 1273 O O . ALA A 1 181 ? -16.252 6.874 0.936 1.00 97.44 181 ALA A O 1
ATOM 1274 N N . LEU A 1 182 ? -14.933 5.374 1.978 1.00 96.38 182 LEU A N 1
ATOM 1275 C CA . LEU A 1 182 ? -13.929 5.303 0.930 1.00 96.38 182 LEU A CA 1
ATOM 1276 C C . LEU A 1 182 ? -14.316 4.212 -0.065 1.00 96.38 182 LEU A C 1
ATOM 1278 O O . LEU A 1 182 ? -14.414 3.034 0.282 1.00 96.38 182 LEU A O 1
ATOM 1282 N N . ASP A 1 183 ? -14.517 4.611 -1.316 1.00 94.31 183 ASP A N 1
ATOM 1283 C CA . ASP A 1 183 ? -14.598 3.682 -2.435 1.00 94.31 183 ASP A CA 1
ATOM 1284 C C . ASP A 1 183 ? -13.191 3.323 -2.952 1.00 94.31 183 ASP A C 1
ATOM 1286 O O . ASP A 1 183 ? -12.167 3.817 -2.469 1.00 94.31 183 ASP A O 1
ATOM 1290 N N . ALA A 1 184 ? -13.128 2.455 -3.965 1.00 90.69 184 ALA A N 1
ATOM 1291 C CA . ALA A 1 184 ? -11.862 2.038 -4.566 1.00 90.69 184 ALA A CA 1
ATOM 1292 C C . ALA A 1 184 ? -11.040 3.223 -5.108 1.00 90.69 184 ALA A C 1
ATOM 1294 O O . ALA A 1 184 ? -9.812 3.211 -5.040 1.00 90.69 184 ALA A O 1
ATOM 1295 N N . ARG A 1 185 ? -11.700 4.271 -5.615 1.00 92.69 185 ARG A N 1
ATOM 1296 C CA . ARG A 1 185 ? -11.026 5.460 -6.147 1.00 92.69 185 ARG A CA 1
ATOM 1297 C C . ARG A 1 185 ? -10.458 6.325 -5.024 1.00 92.69 185 ARG A C 1
ATOM 1299 O O . ARG A 1 185 ? -9.347 6.833 -5.159 1.00 92.69 185 ARG A O 1
ATOM 1306 N N . GLY A 1 186 ? -11.203 6.486 -3.934 1.00 93.44 186 GLY A N 1
ATOM 1307 C CA . GLY A 1 186 ? -10.770 7.182 -2.729 1.00 93.44 186 GLY A CA 1
ATOM 1308 C C . GLY A 1 186 ? -9.560 6.507 -2.092 1.00 93.44 186 GLY A C 1
ATOM 1309 O O . GLY A 1 186 ? -8.594 7.189 -1.766 1.00 93.44 186 GLY A O 1
ATOM 1310 N N . LEU A 1 187 ? -9.567 5.173 -2.003 1.00 92.56 187 LEU A N 1
ATOM 1311 C CA . LEU A 1 187 ? -8.411 4.404 -1.534 1.00 92.56 187 LEU A CA 1
ATOM 1312 C C . LEU A 1 187 ? -7.199 4.576 -2.457 1.00 92.56 187 LEU A C 1
ATOM 1314 O O . LEU A 1 187 ? -6.123 4.926 -1.977 1.00 92.56 187 LEU A O 1
ATOM 1318 N N . ALA A 1 188 ? -7.378 4.433 -3.774 1.00 89.12 188 ALA A N 1
ATOM 1319 C CA . ALA A 1 188 ? -6.293 4.586 -4.747 1.00 89.12 188 ALA A CA 1
ATOM 1320 C C . ALA A 1 188 ? -5.644 5.983 -4.716 1.00 89.12 188 ALA A C 1
ATOM 1322 O O . ALA A 1 188 ? -4.447 6.125 -4.960 1.00 89.12 188 ALA A O 1
ATOM 1323 N N . ALA A 1 189 ? -6.415 7.028 -4.399 1.00 91.19 189 ALA A N 1
ATOM 1324 C CA . ALA A 1 189 ? -5.903 8.392 -4.266 1.00 91.19 189 ALA A CA 1
ATOM 1325 C C . ALA A 1 189 ? -5.014 8.598 -3.026 1.00 91.19 189 ALA A C 1
ATOM 1327 O O . ALA A 1 189 ? -4.253 9.564 -2.979 1.00 91.19 189 ALA A O 1
ATOM 1328 N N . LEU A 1 190 ? -5.114 7.714 -2.031 1.00 92.50 190 LEU A N 1
ATOM 1329 C CA . LEU A 1 190 ? -4.343 7.772 -0.789 1.00 92.50 190 LEU A CA 1
ATOM 1330 C C . LEU A 1 190 ? -3.081 6.904 -0.844 1.00 92.50 190 LEU A C 1
ATOM 1332 O O . LEU A 1 190 ? -2.241 7.012 0.045 1.00 92.50 190 LEU A O 1
ATOM 1336 N N . GLU A 1 191 ? -2.924 6.058 -1.861 1.00 90.56 191 GLU A N 1
ATOM 1337 C CA . GLU A 1 191 ? -1.787 5.147 -1.986 1.00 90.56 191 GLU A CA 1
ATOM 1338 C C . GLU A 1 191 ? -0.453 5.874 -2.109 1.00 90.56 191 GLU A C 1
ATOM 1340 O O . GLU A 1 191 ? -0.222 6.700 -2.998 1.00 90.56 191 GLU A O 1
ATOM 1345 N N . HIS A 1 192 ? 0.492 5.459 -1.275 1.00 85.56 192 HIS A N 1
ATOM 1346 C CA . HIS A 1 192 ? 1.892 5.700 -1.544 1.00 85.56 192 HIS A CA 1
ATOM 1347 C C . HIS A 1 192 ? 2.332 4.861 -2.732 1.00 85.56 192 HIS A C 1
ATOM 1349 O O . HIS A 1 192 ? 2.089 3.655 -2.800 1.00 85.56 192 HIS A O 1
ATOM 1355 N N . ARG A 1 193 ? 3.011 5.522 -3.669 1.00 83.38 193 ARG A N 1
ATOM 1356 C CA . ARG A 1 193 ? 3.496 4.897 -4.893 1.00 83.38 193 ARG A CA 1
ATOM 1357 C C . ARG A 1 193 ? 4.995 5.052 -5.025 1.00 83.38 193 ARG A C 1
ATOM 1359 O O . ARG A 1 193 ? 5.533 6.147 -4.858 1.00 83.38 193 ARG A O 1
ATOM 1366 N N . VAL A 1 194 ? 5.653 3.964 -5.394 1.00 81.25 194 VAL A N 1
ATOM 1367 C CA . VAL A 1 194 ? 7.021 3.991 -5.909 1.00 81.25 194 VAL A CA 1
ATOM 1368 C C . VAL A 1 194 ? 6.962 3.973 -7.424 1.00 81.25 194 VAL A C 1
ATOM 1370 O O . VAL A 1 194 ? 6.134 3.294 -8.022 1.00 81.25 194 VAL A O 1
ATOM 1373 N N . VAL A 1 195 ? 7.817 4.763 -8.064 1.00 81.69 195 VAL A N 1
ATOM 1374 C CA . VAL A 1 195 ? 7.886 4.817 -9.524 1.00 81.69 195 VAL A CA 1
ATOM 1375 C C . VAL A 1 195 ? 9.214 4.232 -9.961 1.00 81.69 195 VAL A C 1
ATOM 1377 O O . VAL A 1 195 ? 10.254 4.878 -9.833 1.00 81.69 195 VAL A O 1
ATOM 1380 N N . ALA A 1 196 ? 9.174 3.026 -10.511 1.00 80.31 196 ALA A N 1
ATOM 1381 C CA . ALA A 1 196 ? 10.334 2.433 -11.153 1.00 80.31 196 ALA A CA 1
ATOM 1382 C C . ALA A 1 196 ? 10.457 2.997 -12.570 1.00 80.31 196 ALA A C 1
ATOM 1384 O O . ALA A 1 196 ? 9.492 2.993 -13.340 1.00 80.31 196 ALA A O 1
ATOM 1385 N N . SER A 1 197 ? 11.637 3.514 -12.908 1.00 82.12 197 SER A N 1
ATOM 1386 C CA . SER A 1 197 ? 11.898 4.097 -14.224 1.00 82.12 197 SER A CA 1
ATOM 1387 C C . SER A 1 197 ? 13.156 3.501 -14.840 1.00 82.12 197 SER A C 1
ATOM 1389 O O . SER A 1 197 ? 14.186 3.415 -14.178 1.00 82.12 197 SER A O 1
ATOM 1391 N N . LEU A 1 198 ? 13.077 3.135 -16.119 1.00 82.25 198 LEU A N 1
ATOM 1392 C CA . LEU A 1 198 ? 14.234 2.834 -16.953 1.00 82.25 198 LEU A CA 1
ATOM 1393 C C . LEU A 1 198 ? 14.489 4.038 -17.855 1.00 82.25 198 LEU A C 1
ATOM 1395 O O . LEU A 1 198 ? 13.623 4.421 -18.644 1.00 82.25 198 LEU A O 1
ATOM 1399 N N . VAL A 1 199 ? 15.678 4.620 -17.743 1.00 86.12 199 VAL A N 1
ATOM 1400 C CA . VAL A 1 199 ? 16.102 5.786 -18.523 1.00 86.12 199 VAL A CA 1
ATOM 1401 C C . VAL A 1 199 ? 17.383 5.433 -19.263 1.00 86.12 199 VAL A C 1
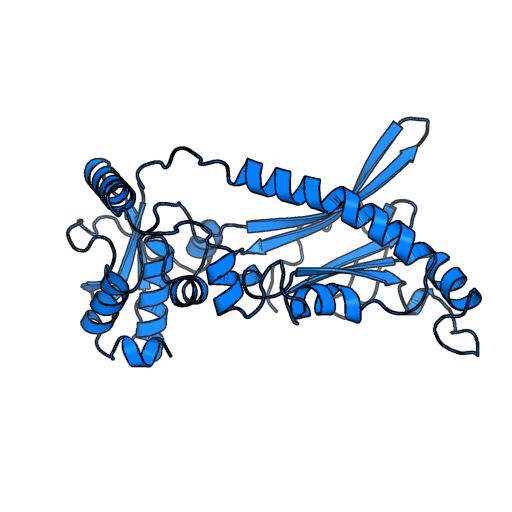ATOM 1403 O O . VAL A 1 199 ? 18.321 4.900 -18.673 1.00 86.12 199 VAL A O 1
ATOM 1406 N N . MET A 1 200 ? 17.428 5.725 -20.560 1.00 82.69 200 MET A N 1
ATOM 1407 C CA . MET A 1 200 ? 18.630 5.582 -21.371 1.00 82.69 200 MET A CA 1
ATOM 1408 C C . MET A 1 200 ? 19.329 6.927 -21.508 1.00 82.69 200 MET A C 1
ATOM 1410 O O . MET A 1 200 ? 18.764 7.888 -22.024 1.00 82.69 200 MET A O 1
ATOM 1414 N N . THR A 1 201 ? 20.593 6.978 -21.111 1.00 85.38 201 THR A N 1
ATOM 1415 C CA . THR A 1 201 ? 21.439 8.155 -21.295 1.00 85.38 201 THR A CA 1
ATOM 1416 C C . THR A 1 201 ? 22.228 8.033 -22.595 1.00 85.38 201 THR A C 1
ATOM 1418 O O . THR A 1 201 ? 22.959 7.062 -22.793 1.00 85.38 201 THR A O 1
ATOM 1421 N N . ARG A 1 202 ? 22.136 9.034 -23.475 1.00 81.56 202 ARG A N 1
ATOM 1422 C CA . ARG A 1 202 ? 22.900 9.096 -24.730 1.00 81.56 202 ARG A CA 1
ATOM 1423 C C . ARG A 1 202 ? 23.743 10.361 -24.814 1.00 81.56 202 ARG A C 1
ATOM 1425 O O . ARG A 1 202 ? 23.330 11.424 -24.365 1.00 81.56 202 ARG A O 1
ATOM 1432 N N . LYS A 1 203 ? 24.933 10.255 -25.411 1.00 83.31 203 LYS A N 1
ATOM 1433 C CA . LYS A 1 203 ? 25.780 11.410 -25.739 1.00 83.31 203 LYS A CA 1
ATOM 1434 C C . LYS A 1 203 ? 25.663 11.712 -27.229 1.00 83.31 203 LYS A C 1
ATOM 1436 O O . LYS A 1 203 ? 26.023 10.872 -28.047 1.00 83.31 203 LYS A O 1
ATOM 1441 N N . ARG A 1 204 ? 25.194 12.909 -27.589 1.00 81.00 204 ARG A N 1
ATOM 1442 C CA . ARG A 1 204 ? 25.101 13.369 -28.984 1.00 81.00 204 ARG A CA 1
ATOM 1443 C C . ARG A 1 204 ? 25.659 14.782 -29.101 1.00 81.00 204 ARG A C 1
ATOM 1445 O O . ARG A 1 204 ? 25.189 15.694 -28.429 1.00 81.00 204 ARG A O 1
ATOM 1452 N N . GLY A 1 205 ? 26.691 14.960 -29.929 1.00 81.50 205 GLY A N 1
ATOM 1453 C CA . GLY A 1 205 ? 27.334 16.267 -30.125 1.00 81.50 205 GLY A CA 1
ATOM 1454 C C . GLY A 1 205 ? 27.859 16.894 -28.826 1.00 81.50 205 GLY A C 1
ATOM 1455 O O . GLY A 1 205 ? 27.691 18.088 -28.612 1.00 81.50 205 GLY A O 1
ATOM 1456 N N . GLY A 1 206 ? 28.406 16.080 -27.915 1.00 86.06 206 GLY A N 1
ATOM 1457 C CA . GLY A 1 206 ? 28.911 16.535 -26.613 1.00 86.06 206 GLY A CA 1
ATOM 1458 C C . GLY A 1 206 ? 27.841 16.791 -25.541 1.00 86.06 206 GLY A C 1
ATOM 1459 O O . GLY A 1 206 ? 28.199 16.993 -24.385 1.00 86.06 206 GLY A O 1
ATOM 1460 N N . LYS A 1 207 ? 26.545 16.728 -25.877 1.00 85.06 207 LYS A N 1
ATOM 1461 C CA . LYS A 1 207 ? 25.442 16.854 -24.911 1.00 85.06 207 LYS A CA 1
ATOM 1462 C C . LYS A 1 207 ? 24.970 15.485 -24.436 1.00 85.06 207 LYS A C 1
ATOM 1464 O O . LYS A 1 207 ? 24.880 14.550 -25.231 1.00 85.06 207 LYS A O 1
ATOM 1469 N N . VAL A 1 208 ? 24.673 15.388 -23.143 1.00 87.88 208 VAL A N 1
ATOM 1470 C CA . VAL A 1 208 ? 24.006 14.234 -22.533 1.00 87.88 208 VAL A CA 1
ATOM 1471 C C . VAL A 1 208 ? 22.498 14.439 -22.649 1.00 87.88 208 VAL A C 1
ATOM 1473 O O . VAL A 1 208 ? 21.995 15.503 -22.304 1.00 87.88 208 VAL A O 1
ATOM 1476 N N . GLU A 1 209 ? 21.793 13.433 -23.146 1.00 88.00 209 GLU A N 1
ATOM 1477 C CA . GLU A 1 209 ? 20.340 13.410 -23.271 1.00 88.00 209 GLU A CA 1
ATOM 1478 C C . GLU A 1 209 ? 19.789 12.166 -22.568 1.00 88.00 209 GLU A C 1
ATOM 1480 O O . GLU A 1 209 ? 20.341 11.073 -22.711 1.00 88.00 209 GLU A O 1
ATOM 1485 N N . GLU A 1 210 ? 18.704 12.336 -21.818 1.00 87.12 210 GLU A N 1
ATOM 1486 C CA . GLU A 1 210 ? 17.991 11.260 -21.134 1.00 87.12 210 GLU A CA 1
ATOM 1487 C C . GLU A 1 210 ? 16.724 10.899 -21.908 1.00 87.12 210 GLU A C 1
ATOM 1489 O O . GLU A 1 210 ? 15.884 11.752 -22.187 1.00 87.12 210 GLU A O 1
ATOM 1494 N N . VAL A 1 211 ? 16.588 9.623 -22.256 1.00 83.31 211 VAL A N 1
ATOM 1495 C CA . VAL A 1 211 ? 15.430 9.078 -22.964 1.00 83.31 211 VAL A CA 1
ATOM 1496 C C . VAL A 1 211 ? 14.681 8.154 -22.003 1.00 83.31 211 VAL A C 1
ATOM 1498 O O . VAL A 1 211 ? 15.200 7.082 -21.676 1.00 83.31 211 VAL A O 1
ATOM 1501 N N . PRO A 1 212 ? 13.487 8.531 -21.516 1.00 85.94 212 PRO A N 1
ATOM 1502 C CA . PRO A 1 212 ? 12.689 7.651 -20.673 1.00 85.94 212 PRO A CA 1
ATOM 1503 C C . PRO A 1 212 ? 12.176 6.473 -21.509 1.00 85.94 212 PRO A C 1
ATOM 1505 O O . PRO A 1 212 ? 11.509 6.668 -22.522 1.00 85.94 212 PRO A O 1
ATOM 1508 N N . LEU A 1 213 ? 12.499 5.249 -21.091 1.00 84.62 213 LEU A N 1
ATOM 1509 C CA . LEU A 1 213 ? 12.112 4.020 -21.790 1.00 84.62 213 LEU A CA 1
ATOM 1510 C C . LEU A 1 213 ? 10.910 3.343 -21.137 1.00 84.62 213 LEU A C 1
ATOM 1512 O O . LEU A 1 213 ? 10.031 2.846 -21.830 1.00 84.62 213 LEU A O 1
ATOM 1516 N N . LEU A 1 214 ? 10.871 3.320 -19.806 1.00 84.94 214 LEU A N 1
ATOM 1517 C CA . LEU A 1 214 ? 9.792 2.717 -19.031 1.00 84.94 214 LEU A CA 1
ATOM 1518 C C . LEU A 1 214 ? 9.573 3.540 -17.764 1.00 84.94 214 LEU A C 1
ATOM 1520 O O . LEU A 1 214 ? 10.540 3.967 -17.136 1.00 84.94 214 LEU A O 1
ATOM 1524 N N . ARG A 1 215 ? 8.314 3.739 -17.376 1.00 87.44 215 ARG A N 1
ATOM 1525 C CA . ARG A 1 215 ? 7.936 4.380 -16.115 1.00 87.44 215 ARG A CA 1
ATOM 1526 C C . ARG A 1 215 ? 6.707 3.680 -15.553 1.00 87.44 215 ARG A C 1
ATOM 1528 O O . ARG A 1 215 ? 5.622 3.826 -16.104 1.00 87.44 215 ARG A O 1
ATOM 1535 N N . VAL A 1 216 ? 6.878 2.945 -14.462 1.00 85.00 216 VAL A N 1
ATOM 1536 C CA . VAL A 1 216 ? 5.814 2.140 -13.854 1.00 85.00 216 VAL A CA 1
ATOM 1537 C C . VAL A 1 216 ? 5.545 2.645 -12.439 1.00 85.00 216 VAL A C 1
ATOM 1539 O O . VAL A 1 216 ? 6.403 2.482 -11.567 1.00 85.00 216 VAL A O 1
ATOM 1542 N N . PRO A 1 217 ? 4.396 3.298 -12.194 1.00 85.00 217 PRO A N 1
ATOM 1543 C CA . PRO A 1 217 ? 3.941 3.561 -10.839 1.00 85.00 217 PRO A CA 1
ATOM 1544 C C . PRO A 1 217 ? 3.418 2.261 -10.220 1.00 85.00 217 PRO A C 1
ATOM 1546 O O . PRO A 1 217 ? 2.554 1.610 -10.797 1.00 85.00 217 PRO A O 1
ATOM 1549 N N . LEU A 1 218 ? 3.915 1.913 -9.041 1.00 83.00 218 LEU A N 1
ATOM 1550 C CA . LEU A 1 218 ? 3.466 0.769 -8.254 1.00 83.00 218 LEU A CA 1
ATOM 1551 C C . LEU A 1 218 ? 2.934 1.253 -6.917 1.00 83.00 218 LEU A C 1
ATOM 1553 O O . LEU A 1 218 ? 3.569 2.102 -6.284 1.00 83.00 218 LEU A O 1
ATOM 1557 N N . SER A 1 219 ? 1.810 0.697 -6.473 1.00 82.25 219 SER A N 1
ATOM 1558 C CA . SER A 1 219 ? 1.393 0.836 -5.081 1.00 82.25 219 SER A CA 1
ATOM 1559 C C . SER A 1 219 ? 2.450 0.192 -4.187 1.00 82.25 219 SER A C 1
ATOM 1561 O O . SER A 1 219 ? 2.896 -0.927 -4.441 1.00 82.25 219 SER A O 1
ATOM 1563 N N . VAL A 1 220 ? 2.882 0.899 -3.142 1.00 80.44 220 VAL A N 1
ATOM 1564 C CA . VAL A 1 220 ? 3.846 0.334 -2.187 1.00 80.44 220 VAL A CA 1
ATOM 1565 C C . VAL A 1 220 ? 3.235 -0.865 -1.469 1.00 80.44 220 VAL A C 1
ATOM 1567 O O . VAL A 1 220 ? 3.935 -1.845 -1.252 1.00 80.44 220 VAL A O 1
ATOM 1570 N N . ALA A 1 221 ? 1.934 -0.832 -1.176 1.00 73.94 221 ALA A N 1
ATOM 1571 C CA . ALA A 1 221 ? 1.249 -1.944 -0.526 1.00 73.94 221 ALA A CA 1
ATOM 1572 C C . ALA A 1 221 ? 1.261 -3.220 -1.390 1.00 73.94 221 ALA A C 1
ATOM 1574 O O . ALA A 1 221 ? 1.430 -4.312 -0.856 1.00 73.94 221 ALA A O 1
ATOM 1575 N N . GLU A 1 222 ? 1.141 -3.078 -2.715 1.00 72.62 222 GLU A N 1
ATOM 1576 C CA . GLU A 1 222 ? 1.207 -4.197 -3.667 1.00 72.62 222 GLU A CA 1
ATOM 1577 C C . GLU A 1 222 ? 2.644 -4.696 -3.885 1.00 72.62 222 GLU A C 1
ATOM 1579 O O . GLU A 1 222 ? 2.872 -5.889 -4.060 1.00 72.62 222 GLU A O 1
ATOM 1584 N N . ALA A 1 223 ? 3.624 -3.788 -3.877 1.00 70.19 223 ALA A N 1
ATOM 1585 C CA . ALA A 1 223 ? 5.022 -4.097 -4.180 1.00 70.19 223 ALA A CA 1
ATOM 1586 C C . ALA A 1 223 ? 5.861 -4.519 -2.959 1.00 70.19 223 ALA A C 1
ATOM 1588 O O . ALA A 1 223 ? 6.969 -5.017 -3.130 1.00 70.19 223 ALA A O 1
ATOM 1589 N N . ALA A 1 224 ? 5.389 -4.293 -1.730 1.00 64.94 224 ALA A N 1
ATOM 1590 C CA . ALA A 1 224 ? 6.204 -4.438 -0.519 1.00 64.94 224 ALA A CA 1
ATOM 1591 C C . ALA A 1 224 ? 6.602 -5.883 -0.171 1.00 64.94 224 ALA A C 1
ATOM 1593 O O . ALA A 1 224 ? 7.499 -6.074 0.649 1.00 64.94 224 ALA A O 1
ATOM 1594 N N . TRP A 1 225 ? 5.951 -6.884 -0.767 1.00 64.56 225 TRP A N 1
ATOM 1595 C CA . TRP A 1 225 ? 6.066 -8.287 -0.341 1.00 64.56 225 TRP A CA 1
ATOM 1596 C C . TRP A 1 225 ? 6.722 -9.197 -1.368 1.00 64.56 225 TRP A C 1
ATOM 1598 O O . TRP A 1 225 ? 6.983 -10.361 -1.081 1.00 64.56 225 TRP A O 1
ATOM 1608 N N . GLU A 1 226 ? 7.013 -8.666 -2.548 1.00 68.38 226 GLU A N 1
ATOM 1609 C CA . GLU A 1 226 ? 7.573 -9.419 -3.655 1.00 68.38 226 GLU A CA 1
ATOM 1610 C C . GLU A 1 226 ? 8.812 -8.687 -4.186 1.00 68.38 226 GLU A C 1
ATOM 1612 O O . GLU A 1 226 ? 8.818 -7.454 -4.273 1.00 68.38 226 GLU A O 1
ATOM 1617 N N . PRO A 1 227 ? 9.888 -9.405 -4.546 1.00 68.62 227 PRO A N 1
ATOM 1618 C CA . PRO A 1 227 ? 11.048 -8.779 -5.156 1.00 68.62 227 PRO A CA 1
ATOM 1619 C C . PRO A 1 227 ? 10.655 -8.053 -6.444 1.00 68.62 227 PRO A C 1
ATOM 1621 O O . PRO A 1 227 ? 10.075 -8.648 -7.357 1.00 68.62 227 PRO A O 1
ATOM 1624 N N . LEU A 1 228 ? 11.025 -6.774 -6.532 1.00 72.69 228 LEU A N 1
ATOM 1625 C CA . LEU A 1 228 ? 10.921 -6.019 -7.773 1.00 72.69 228 LEU A CA 1
ATOM 1626 C C . LEU A 1 228 ? 12.083 -6.387 -8.696 1.00 72.69 228 LEU A C 1
ATOM 1628 O O . LEU A 1 228 ? 13.246 -6.135 -8.378 1.00 72.69 228 LEU A O 1
ATOM 1632 N N . GLU A 1 229 ? 11.765 -6.947 -9.860 1.00 79.12 229 GLU A N 1
ATOM 1633 C CA . GLU A 1 229 ? 12.741 -7.316 -10.883 1.00 79.12 229 GLU A CA 1
ATOM 1634 C C . GLU A 1 229 ? 12.550 -6.440 -12.126 1.00 79.12 229 GLU A C 1
ATOM 1636 O O . GLU A 1 229 ? 11.505 -6.473 -12.777 1.00 79.12 229 GLU A O 1
ATOM 1641 N N . LEU A 1 230 ? 13.570 -5.650 -12.471 1.00 80.75 230 LEU A N 1
ATOM 1642 C CA . LEU A 1 230 ? 13.658 -4.987 -13.770 1.00 80.75 230 LEU A CA 1
ATOM 1643 C C . LEU A 1 230 ? 14.524 -5.847 -14.688 1.00 80.75 230 LEU A C 1
ATOM 1645 O O . LEU A 1 230 ? 15.751 -5.814 -14.588 1.00 80.75 230 LEU A O 1
ATOM 1649 N N . SER A 1 231 ? 13.898 -6.588 -15.597 1.00 77.56 231 SER A N 1
ATOM 1650 C CA . SER A 1 231 ? 14.622 -7.438 -16.545 1.00 77.56 231 SER A CA 1
ATOM 1651 C C . SER A 1 231 ? 14.648 -6.793 -17.928 1.00 77.56 231 SER A C 1
ATOM 1653 O O . SER A 1 231 ? 13.659 -6.214 -18.384 1.00 77.56 231 SER A O 1
ATOM 1655 N N . ILE A 1 232 ? 15.795 -6.899 -18.602 1.00 81.44 232 ILE A N 1
ATOM 1656 C CA . ILE A 1 232 ? 15.998 -6.443 -19.979 1.00 81.44 232 ILE A CA 1
ATOM 1657 C C . ILE A 1 232 ? 16.491 -7.631 -20.797 1.00 81.44 232 ILE A C 1
ATOM 1659 O O . ILE A 1 232 ? 17.501 -8.239 -20.454 1.00 81.44 232 ILE A O 1
ATOM 1663 N N . TRP A 1 233 ? 15.798 -7.956 -21.882 1.00 79.44 233 TRP A N 1
ATOM 1664 C CA . TRP A 1 233 ? 16.149 -9.077 -22.748 1.00 79.44 233 TRP A CA 1
ATOM 1665 C C . TRP A 1 233 ? 15.916 -8.740 -24.223 1.00 79.44 233 TRP A C 1
ATOM 1667 O O . TRP A 1 233 ? 15.081 -7.896 -24.547 1.00 79.44 233 TRP A O 1
ATOM 1677 N N . PRO A 1 234 ? 16.629 -9.384 -25.153 1.00 81.94 234 PRO A N 1
ATOM 1678 C CA . PRO A 1 234 ? 16.368 -9.206 -26.576 1.00 81.94 234 PRO A CA 1
ATOM 1679 C C . PRO A 1 234 ? 14.988 -9.699 -27.019 1.00 81.94 234 PRO A C 1
ATOM 1681 O O . PRO A 1 234 ? 14.499 -10.708 -26.514 1.00 81.94 234 PRO A O 1
ATOM 1684 N N . ASP A 1 235 ? 14.372 -9.044 -28.007 1.00 79.06 235 ASP A N 1
ATOM 1685 C CA . ASP A 1 235 ? 13.142 -9.567 -28.612 1.00 79.06 235 ASP A CA 1
ATOM 1686 C C . ASP A 1 235 ? 13.444 -10.868 -29.387 1.00 79.06 235 ASP A C 1
ATOM 1688 O O . ASP A 1 235 ? 14.148 -10.821 -30.404 1.00 79.06 235 ASP A O 1
ATOM 1692 N N . PRO A 1 236 ? 12.896 -12.028 -28.967 1.00 72.31 236 PRO A N 1
ATOM 1693 C CA . PRO A 1 236 ? 13.184 -13.306 -29.610 1.00 72.31 236 PRO A CA 1
ATOM 1694 C C . PRO A 1 236 ? 12.752 -13.335 -31.081 1.00 72.31 236 PRO A C 1
ATOM 1696 O O . PRO A 1 236 ? 13.417 -13.970 -31.896 1.00 72.31 236 PRO A O 1
ATOM 1699 N N . LYS A 1 237 ? 11.693 -12.604 -31.461 1.00 77.62 237 LYS A N 1
ATOM 1700 C CA . LYS A 1 237 ? 11.213 -12.547 -32.853 1.00 77.62 237 LYS A CA 1
ATOM 1701 C C . LYS A 1 237 ? 12.144 -11.734 -33.758 1.00 77.62 237 LYS A C 1
ATOM 1703 O O . LYS A 1 237 ? 12.074 -11.860 -34.978 1.00 77.62 237 LYS A O 1
ATOM 1708 N N . LYS A 1 238 ? 12.998 -10.884 -33.180 1.00 74.88 238 LYS A N 1
ATOM 1709 C CA . LYS A 1 238 ? 13.934 -10.009 -33.905 1.00 74.88 238 LYS A CA 1
ATOM 1710 C C . LYS A 1 238 ? 15.388 -10.477 -33.811 1.00 74.88 238 LYS A C 1
ATOM 1712 O O . LYS A 1 238 ? 16.253 -9.862 -34.426 1.00 74.88 238 LYS A O 1
ATOM 1717 N N . LEU A 1 239 ? 15.652 -11.556 -33.071 1.00 71.62 239 LEU A N 1
ATOM 1718 C CA . LEU A 1 239 ? 16.996 -12.087 -32.834 1.00 71.62 239 LEU A CA 1
ATOM 1719 C C . LEU A 1 239 ? 17.533 -12.977 -33.970 1.00 71.62 239 LEU A C 1
ATOM 1721 O O . LEU A 1 239 ? 18.724 -13.288 -33.988 1.00 71.62 239 LEU A O 1
ATOM 1725 N N . GLY A 1 240 ? 16.666 -13.405 -34.897 1.00 68.38 240 GLY A N 1
ATOM 1726 C CA . GLY A 1 240 ? 16.995 -14.406 -35.917 1.00 68.38 240 GLY A CA 1
ATOM 1727 C C . GLY A 1 240 ? 17.149 -15.830 -35.344 1.00 68.38 240 GLY A C 1
ATOM 1728 O O . GLY A 1 240 ? 16.999 -16.032 -34.134 1.00 68.38 240 GLY A O 1
ATOM 1729 N N . PRO A 1 241 ? 17.422 -16.841 -36.193 1.00 68.38 241 PRO A N 1
ATOM 1730 C CA . PRO A 1 241 ? 17.595 -18.224 -35.746 1.00 68.38 241 PRO A CA 1
ATOM 1731 C C . PRO A 1 241 ? 18.758 -18.353 -34.750 1.00 68.38 241 PRO A C 1
ATOM 1733 O O . PRO A 1 241 ? 19.744 -17.615 -34.817 1.00 68.38 241 PRO A O 1
ATOM 1736 N N . ALA A 1 242 ? 18.631 -19.277 -33.795 1.00 64.56 242 ALA A N 1
ATOM 1737 C CA . ALA A 1 242 ? 19.718 -19.588 -32.872 1.00 64.56 242 ALA A CA 1
ATOM 1738 C C . ALA A 1 242 ? 20.870 -20.282 -33.616 1.00 64.56 242 ALA A C 1
ATOM 1740 O O . ALA A 1 242 ? 20.600 -21.177 -34.421 1.00 64.56 242 ALA A O 1
ATOM 1741 N N . PRO A 1 243 ? 22.135 -19.884 -33.381 1.00 60.78 243 PRO A N 1
ATOM 1742 C CA . PRO A 1 243 ? 23.269 -20.654 -33.870 1.00 60.78 243 PRO A CA 1
ATOM 1743 C C . PRO A 1 243 ? 23.226 -22.070 -33.278 1.00 60.78 243 PRO A C 1
ATOM 1745 O O . PRO A 1 243 ? 22.766 -22.275 -32.155 1.00 60.78 243 PRO A O 1
ATOM 1748 N N . ALA A 1 244 ? 23.664 -23.061 -34.054 1.00 52.16 244 ALA A N 1
ATOM 1749 C CA . ALA A 1 244 ? 23.737 -24.442 -33.594 1.00 52.16 244 ALA A CA 1
ATOM 1750 C C . ALA A 1 244 ? 24.941 -24.603 -32.650 1.00 52.16 244 ALA A C 1
ATOM 1752 O O . ALA A 1 244 ? 26.081 -24.532 -33.101 1.00 52.16 244 ALA A O 1
ATOM 1753 N N . GLY A 1 245 ? 24.692 -24.806 -31.356 1.00 55.75 245 GLY A N 1
ATOM 1754 C CA . GLY A 1 245 ? 25.745 -24.920 -30.340 1.00 55.75 245 GLY A CA 1
ATOM 1755 C C . GLY A 1 245 ? 25.318 -24.316 -29.002 1.00 55.75 245 GLY A C 1
ATOM 1756 O O . GLY A 1 245 ? 24.427 -23.477 -28.966 1.00 55.75 245 GLY A O 1
ATOM 1757 N N . LEU A 1 246 ? 25.897 -24.821 -27.910 1.00 45.25 246 LEU A N 1
ATOM 1758 C CA . LEU A 1 246 ? 25.479 -24.617 -26.515 1.00 45.25 246 LEU A CA 1
ATOM 1759 C C . LEU A 1 246 ? 25.291 -23.147 -26.099 1.00 45.25 246 LEU A C 1
ATOM 1761 O O . LEU A 1 246 ? 26.056 -22.264 -26.475 1.00 45.25 246 LEU A O 1
ATOM 1765 N N . GLU A 1 247 ? 24.305 -22.935 -25.224 1.00 54.62 247 GLU A N 1
ATOM 1766 C CA . GLU A 1 247 ? 24.100 -21.700 -24.463 1.00 54.62 247 GLU A CA 1
ATOM 1767 C C . GLU A 1 247 ? 25.411 -21.214 -23.815 1.00 54.62 247 GLU A C 1
ATOM 1769 O O . GLU A 1 247 ? 26.022 -21.942 -23.027 1.00 54.62 247 GLU A O 1
ATOM 1774 N N . GLY A 1 248 ? 25.811 -19.972 -24.115 1.00 56.03 248 GLY A N 1
ATOM 1775 C CA . GLY A 1 248 ? 26.956 -19.301 -23.479 1.00 56.03 248 GLY A CA 1
ATOM 1776 C C . GLY A 1 248 ? 28.263 -19.304 -24.279 1.00 56.03 248 GLY A C 1
ATOM 1777 O O . GLY A 1 248 ? 29.336 -19.214 -23.693 1.00 56.03 248 GLY A O 1
ATOM 1778 N N . ASP A 1 249 ? 28.222 -19.454 -25.608 1.00 65.94 249 ASP A N 1
ATOM 1779 C CA . ASP A 1 249 ? 29.396 -19.189 -26.446 1.00 65.94 249 ASP A CA 1
ATOM 1780 C C . ASP A 1 249 ? 29.496 -17.704 -26.861 1.00 65.94 249 ASP A C 1
ATOM 1782 O O . ASP A 1 249 ? 28.519 -16.946 -26.869 1.00 65.94 249 ASP A O 1
ATOM 1786 N N . ALA A 1 250 ? 30.701 -17.263 -27.241 1.00 69.94 250 ALA A N 1
ATOM 1787 C CA . ALA A 1 250 ? 30.954 -15.877 -27.650 1.00 69.94 250 ALA A CA 1
ATOM 1788 C C . ALA A 1 250 ? 30.060 -15.424 -28.822 1.00 69.94 250 ALA A C 1
ATOM 1790 O O . ALA A 1 250 ? 29.733 -14.241 -28.931 1.00 69.94 250 ALA A O 1
ATOM 1791 N N . ALA A 1 251 ? 29.633 -16.359 -29.679 1.00 65.88 251 ALA A N 1
ATOM 1792 C CA . ALA A 1 251 ? 28.705 -16.097 -30.774 1.00 65.88 251 ALA A CA 1
ATOM 1793 C C . ALA A 1 251 ? 27.291 -15.778 -30.261 1.00 65.88 251 ALA A C 1
ATOM 1795 O O . ALA A 1 251 ? 26.655 -14.838 -30.741 1.00 65.88 251 ALA A O 1
ATOM 1796 N N . THR A 1 252 ? 26.815 -16.497 -29.245 1.00 64.81 252 THR A N 1
ATOM 1797 C CA . THR A 1 252 ? 25.546 -16.234 -28.565 1.00 64.81 252 THR A CA 1
ATOM 1798 C C . THR A 1 252 ? 25.577 -14.890 -27.844 1.00 64.81 252 THR A C 1
ATOM 1800 O O . THR A 1 252 ? 24.645 -14.100 -28.012 1.00 64.81 252 THR A O 1
ATOM 1803 N N . VAL A 1 253 ? 26.661 -14.569 -27.127 1.00 66.25 253 VAL A N 1
ATOM 1804 C CA . VAL A 1 253 ? 26.839 -13.253 -26.483 1.00 66.25 253 VAL A CA 1
ATOM 1805 C C . VAL A 1 253 ? 26.855 -12.133 -27.517 1.00 66.25 253 VAL A C 1
ATOM 1807 O O . VAL A 1 253 ? 26.121 -11.157 -27.371 1.00 66.25 253 VAL A O 1
ATOM 1810 N N . ALA A 1 254 ? 27.634 -12.277 -28.593 1.00 69.12 254 ALA A N 1
ATOM 1811 C CA . ALA A 1 254 ? 27.686 -11.295 -29.673 1.00 69.12 254 ALA A CA 1
ATOM 1812 C C . ALA A 1 254 ? 26.315 -11.109 -30.341 1.00 69.12 254 ALA A C 1
ATOM 1814 O O . ALA A 1 254 ? 25.934 -9.981 -30.646 1.00 69.12 254 ALA A O 1
ATOM 1815 N N . ARG A 1 255 ? 25.535 -12.186 -30.507 1.00 71.12 255 ARG A N 1
ATOM 1816 C CA . ARG A 1 255 ? 24.170 -12.136 -31.047 1.00 71.12 255 ARG A CA 1
ATOM 1817 C C . ARG A 1 255 ? 23.213 -11.384 -30.128 1.00 71.12 255 ARG A C 1
ATOM 1819 O O . ARG A 1 255 ? 22.508 -10.489 -30.588 1.00 71.12 255 ARG A O 1
ATOM 1826 N N . LEU A 1 256 ? 23.194 -11.709 -28.835 1.00 69.19 256 LEU A N 1
ATOM 1827 C CA . LEU A 1 256 ? 22.378 -10.998 -27.843 1.00 69.19 256 LEU A CA 1
ATOM 1828 C C . LEU A 1 256 ? 22.793 -9.520 -27.769 1.00 69.19 256 LEU A C 1
ATOM 1830 O O . LEU A 1 256 ? 21.947 -8.627 -27.732 1.00 69.19 256 LEU A O 1
ATOM 1834 N N . ALA A 1 257 ? 24.096 -9.252 -27.854 1.00 71.56 257 ALA A N 1
ATOM 1835 C CA . ALA A 1 257 ? 24.660 -7.915 -27.940 1.00 71.56 257 ALA A CA 1
ATOM 1836 C C . ALA A 1 257 ? 24.478 -7.249 -29.314 1.00 71.56 257 ALA A C 1
ATOM 1838 O O . ALA A 1 257 ? 24.821 -6.081 -29.447 1.00 71.56 257 ALA A O 1
ATOM 1839 N N . ALA A 1 258 ? 23.948 -7.914 -30.332 1.00 75.19 258 ALA A N 1
ATOM 1840 C CA . ALA A 1 258 ? 23.602 -7.308 -31.618 1.00 75.19 258 ALA A CA 1
ATOM 1841 C C . ALA A 1 258 ? 22.085 -7.167 -31.798 1.00 75.19 258 ALA A C 1
ATOM 1843 O O . ALA A 1 258 ? 21.634 -6.721 -32.852 1.00 75.19 258 ALA A O 1
ATOM 1844 N N . ALA A 1 259 ? 21.301 -7.528 -30.775 1.00 80.69 259 ALA A N 1
ATOM 1845 C CA . ALA A 1 259 ? 19.853 -7.481 -30.821 1.00 80.69 259 ALA A CA 1
ATOM 1846 C C . ALA A 1 259 ? 19.353 -6.096 -31.272 1.00 80.69 259 ALA A C 1
ATOM 1848 O O . ALA A 1 259 ? 19.662 -5.092 -30.620 1.00 80.69 259 ALA A O 1
ATOM 1849 N N . PRO A 1 260 ? 18.569 -6.024 -32.363 1.00 82.62 260 PRO A N 1
ATOM 1850 C CA . PRO A 1 260 ? 18.097 -4.748 -32.892 1.00 82.62 260 PRO A CA 1
ATOM 1851 C C . PRO A 1 260 ? 17.018 -4.124 -32.003 1.00 82.62 260 PRO A C 1
ATOM 1853 O O . PRO A 1 260 ? 16.844 -2.910 -32.011 1.00 82.62 260 PRO A O 1
ATOM 1856 N N . VAL A 1 261 ? 16.304 -4.953 -31.236 1.00 86.06 261 VAL A N 1
ATOM 1857 C CA . VAL A 1 261 ? 15.257 -4.541 -30.303 1.00 86.06 261 VAL A CA 1
ATOM 1858 C C . VAL A 1 261 ? 15.454 -5.282 -28.987 1.00 86.06 261 VAL A C 1
ATOM 1860 O O . VAL A 1 261 ? 15.588 -6.509 -28.953 1.00 86.06 261 VAL A O 1
ATOM 1863 N N . LEU A 1 262 ? 15.457 -4.516 -27.906 1.00 86.12 262 LEU A N 1
ATOM 1864 C CA . LEU A 1 262 ? 15.426 -4.976 -26.530 1.00 86.12 262 LEU A CA 1
ATOM 1865 C C . LEU A 1 262 ? 14.027 -4.763 -25.963 1.00 86.12 262 LEU A C 1
ATOM 1867 O O . LEU A 1 262 ? 13.290 -3.870 -26.378 1.00 86.12 262 LEU A O 1
ATOM 1871 N N . ARG A 1 263 ? 13.677 -5.581 -24.982 1.00 85.56 263 ARG A N 1
ATOM 1872 C CA . ARG A 1 263 ? 12.466 -5.479 -24.185 1.00 85.56 263 ARG A CA 1
ATOM 1873 C C . ARG A 1 263 ? 12.873 -5.299 -22.739 1.00 85.56 263 ARG A C 1
ATOM 1875 O O . ARG A 1 263 ? 13.737 -6.022 -22.262 1.00 85.56 263 ARG A O 1
ATOM 1882 N N . ALA A 1 264 ? 12.239 -4.363 -22.056 1.00 85.62 264 ALA A N 1
ATOM 1883 C CA . ALA A 1 264 ? 12.276 -4.268 -20.609 1.00 85.62 264 ALA A CA 1
ATOM 1884 C C . ALA A 1 264 ? 10.902 -4.608 -20.048 1.00 85.62 264 ALA A C 1
ATOM 1886 O O . ALA A 1 264 ? 9.889 -4.264 -20.660 1.00 85.62 264 ALA A O 1
ATOM 1887 N N . ALA A 1 265 ? 10.867 -5.220 -18.872 1.00 86.06 265 ALA A N 1
ATOM 1888 C CA . ALA A 1 265 ? 9.666 -5.258 -18.056 1.00 86.06 265 ALA A CA 1
ATOM 1889 C C . ALA A 1 265 ? 10.005 -5.115 -16.579 1.00 86.06 265 ALA A C 1
ATOM 1891 O O . ALA A 1 265 ? 11.086 -5.506 -16.142 1.00 86.06 265 ALA A O 1
ATOM 1892 N N . LEU A 1 266 ? 9.044 -4.579 -15.833 1.00 84.00 266 LEU A N 1
ATOM 1893 C CA . LEU A 1 266 ? 9.069 -4.596 -14.380 1.00 84.00 266 LEU A CA 1
ATOM 1894 C C . LEU A 1 266 ? 8.145 -5.699 -13.872 1.00 84.00 266 LEU A C 1
ATOM 1896 O O . LEU A 1 266 ? 6.962 -5.738 -14.232 1.00 84.00 266 LEU A O 1
ATOM 1900 N N . LEU A 1 267 ? 8.697 -6.570 -13.039 1.00 81.94 267 LEU A N 1
ATOM 1901 C CA . LEU A 1 267 ? 8.010 -7.689 -12.416 1.00 81.94 267 LEU A CA 1
ATOM 1902 C C . LEU A 1 267 ? 7.969 -7.495 -10.896 1.00 81.94 267 LEU A C 1
ATOM 1904 O O . LEU A 1 267 ? 8.912 -6.954 -10.322 1.00 81.94 267 LEU A O 1
ATOM 1908 N N . SER A 1 268 ? 6.893 -7.963 -10.270 1.00 77.00 268 SER A N 1
ATOM 1909 C CA . SER A 1 268 ? 6.770 -8.146 -8.820 1.00 77.00 268 SER A CA 1
ATOM 1910 C C . SER A 1 268 ? 6.276 -9.572 -8.592 1.00 77.00 268 SER A C 1
ATOM 1912 O O . SER A 1 268 ? 5.135 -9.908 -8.930 1.00 77.00 268 SER A O 1
ATOM 1914 N N . GLY A 1 269 ? 7.166 -10.463 -8.156 1.00 76.00 269 GLY A N 1
ATOM 1915 C CA . GLY A 1 269 ? 6.870 -11.894 -8.080 1.00 76.00 269 GLY A CA 1
ATOM 1916 C C . GLY A 1 269 ? 6.524 -12.469 -9.461 1.00 76.00 269 GLY A C 1
ATOM 1917 O O . GLY A 1 269 ? 7.377 -12.557 -10.346 1.00 76.00 269 GLY A O 1
ATOM 1918 N N . LYS A 1 270 ? 5.262 -12.871 -9.665 1.00 76.62 270 LYS A N 1
ATOM 1919 C CA . LYS A 1 270 ? 4.753 -13.363 -10.966 1.00 76.62 270 LYS A CA 1
ATOM 1920 C C . LYS A 1 270 ? 4.020 -12.299 -11.788 1.00 76.62 270 LYS A C 1
ATOM 1922 O O . LYS A 1 270 ? 3.740 -12.543 -12.961 1.00 76.62 270 LYS A O 1
ATOM 1927 N N . ALA A 1 271 ? 3.692 -11.155 -11.190 1.00 79.81 271 ALA A N 1
ATOM 1928 C CA . ALA A 1 271 ? 2.956 -10.091 -11.855 1.00 79.81 271 ALA A CA 1
ATOM 1929 C C . ALA A 1 271 ? 3.893 -9.245 -12.723 1.00 79.81 271 ALA A C 1
ATOM 1931 O O . ALA A 1 271 ? 5.034 -8.964 -12.350 1.00 79.81 271 ALA A O 1
ATOM 1932 N N . ARG A 1 272 ? 3.403 -8.818 -13.890 1.00 83.31 272 ARG A N 1
ATOM 1933 C CA . ARG A 1 272 ? 4.088 -7.869 -14.773 1.00 83.31 272 ARG A CA 1
ATOM 1934 C C . ARG A 1 272 ? 3.346 -6.541 -14.727 1.00 83.31 272 ARG A C 1
ATOM 1936 O O . ARG A 1 272 ? 2.180 -6.488 -15.087 1.00 83.31 272 ARG A O 1
ATOM 1943 N N . HIS A 1 273 ? 4.048 -5.469 -14.374 1.00 80.12 273 HIS A N 1
ATOM 1944 C CA . HIS A 1 273 ? 3.432 -4.152 -14.171 1.00 80.12 273 HIS A CA 1
ATOM 1945 C C . HIS A 1 273 ? 3.660 -3.166 -15.319 1.00 80.12 273 HIS A C 1
ATOM 1947 O O . HIS A 1 273 ? 2.992 -2.142 -15.418 1.00 80.12 273 HIS A O 1
ATOM 1953 N N . GLY A 1 274 ? 4.618 -3.446 -16.198 1.00 83.25 274 GLY A N 1
ATOM 1954 C CA . GLY A 1 274 ? 4.854 -2.629 -17.378 1.00 83.25 274 GLY A CA 1
ATOM 1955 C C . GLY A 1 274 ? 5.925 -3.235 -18.260 1.00 83.25 274 GLY A C 1
ATOM 1956 O O . GLY A 1 274 ? 6.763 -4.006 -17.787 1.00 83.25 274 GLY A O 1
ATOM 1957 N N . ALA A 1 275 ? 5.887 -2.893 -19.543 1.00 85.88 275 ALA A N 1
ATOM 1958 C CA . ALA A 1 275 ? 6.884 -3.325 -20.502 1.00 85.88 275 ALA A CA 1
ATOM 1959 C C . ALA A 1 275 ? 7.160 -2.230 -21.534 1.00 85.88 275 ALA A C 1
ATOM 1961 O O . ALA A 1 275 ? 6.277 -1.450 -21.880 1.00 85.88 275 ALA A O 1
ATOM 1962 N N . ALA A 1 276 ? 8.390 -2.192 -22.029 1.00 88.06 276 ALA A N 1
ATOM 1963 C CA . ALA A 1 276 ? 8.799 -1.311 -23.113 1.00 88.06 276 ALA A CA 1
ATOM 1964 C C . ALA A 1 276 ? 9.671 -2.079 -24.099 1.00 88.06 276 ALA A C 1
ATOM 1966 O O . ALA A 1 276 ? 10.488 -2.902 -23.688 1.00 88.06 276 ALA A O 1
ATOM 1967 N N . ALA A 1 277 ? 9.517 -1.806 -25.391 1.00 89.62 277 ALA A N 1
ATOM 1968 C CA . ALA A 1 277 ? 10.444 -2.263 -26.415 1.00 89.62 277 ALA A CA 1
ATOM 1969 C C . ALA A 1 277 ? 11.232 -1.062 -26.930 1.00 89.62 277 ALA A C 1
ATOM 1971 O O . ALA A 1 277 ? 10.652 -0.005 -27.176 1.00 89.62 277 ALA A O 1
ATOM 1972 N N . PHE A 1 278 ? 12.548 -1.201 -27.063 1.00 90.56 278 PHE A N 1
ATOM 1973 C CA . PHE A 1 278 ? 13.427 -0.108 -27.463 1.00 90.56 278 PHE A CA 1
ATOM 1974 C C . PHE A 1 278 ? 14.714 -0.594 -28.126 1.00 90.56 278 PHE A C 1
ATOM 1976 O O . PHE A 1 278 ? 15.093 -1.757 -28.020 1.00 90.56 278 PHE A O 1
ATOM 1983 N N . ASP A 1 279 ? 15.396 0.310 -28.821 1.00 88.00 279 ASP A N 1
ATOM 1984 C CA . ASP A 1 279 ? 16.685 0.057 -29.450 1.00 88.00 279 ASP A CA 1
ATOM 1985 C C . ASP A 1 279 ? 17.761 0.930 -28.809 1.00 88.00 279 ASP A C 1
ATOM 1987 O O . ASP A 1 279 ? 17.505 1.783 -27.958 1.00 88.00 279 ASP A O 1
ATOM 1991 N N . ARG A 1 280 ? 19.001 0.740 -29.251 1.00 85.19 280 ARG A N 1
ATOM 1992 C CA . ARG A 1 280 ? 20.159 1.486 -28.741 1.00 85.19 280 ARG A CA 1
ATOM 1993 C C . ARG A 1 280 ? 20.190 2.954 -29.154 1.00 85.19 280 ARG A C 1
ATOM 1995 O O . ARG A 1 280 ? 21.022 3.705 -28.653 1.00 85.19 280 ARG A O 1
ATOM 2002 N N . SER A 1 281 ? 19.321 3.364 -30.074 1.00 82.94 281 SER A N 1
ATOM 2003 C CA . SER A 1 281 ? 19.134 4.770 -30.426 1.00 82.94 281 SER A CA 1
ATOM 2004 C C . SER A 1 281 ? 18.103 5.455 -29.523 1.00 82.94 281 SER A C 1
ATOM 2006 O O . SER A 1 281 ? 18.050 6.688 -29.485 1.00 82.94 281 SER A O 1
ATOM 2008 N N . GLY A 1 282 ? 17.330 4.681 -28.753 1.00 83.69 282 GLY A N 1
ATOM 2009 C CA . GLY A 1 282 ? 16.232 5.161 -27.917 1.00 83.69 282 GLY A CA 1
ATOM 2010 C C . GLY A 1 282 ? 14.908 5.256 -28.655 1.00 83.69 282 GLY A C 1
ATOM 2011 O O . GLY A 1 282 ? 13.990 5.910 -28.167 1.00 83.69 282 GLY A O 1
ATOM 2012 N N . ARG A 1 283 ? 14.800 4.649 -29.840 1.00 86.56 283 ARG A N 1
ATOM 2013 C CA . ARG A 1 283 ? 13.504 4.460 -30.487 1.00 86.56 283 ARG A CA 1
ATOM 2014 C C . ARG A 1 283 ? 12.717 3.447 -29.667 1.00 86.56 283 ARG A C 1
ATOM 2016 O O . ARG A 1 283 ? 13.293 2.448 -29.248 1.00 86.56 283 ARG A O 1
ATOM 2023 N N . THR A 1 284 ? 11.434 3.710 -29.449 1.00 87.25 284 THR A N 1
ATOM 2024 C CA . THR A 1 284 ? 10.540 2.844 -28.678 1.00 87.25 284 THR A CA 1
ATOM 2025 C C . THR A 1 284 ? 9.442 2.246 -29.556 1.00 87.25 284 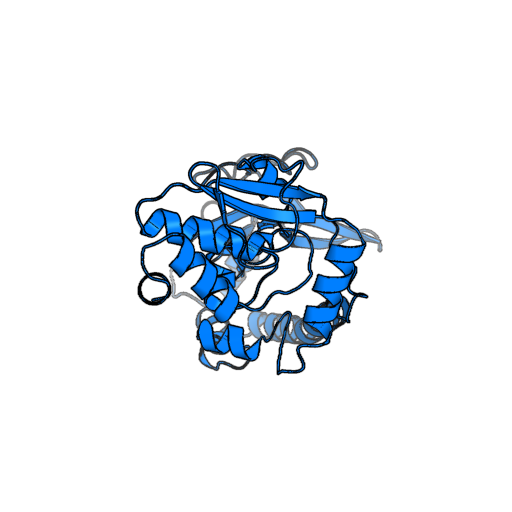THR A C 1
ATOM 2027 O O . THR A 1 284 ? 9.097 2.781 -30.613 1.00 87.25 284 THR A O 1
ATOM 2030 N N . TRP A 1 285 ? 8.897 1.116 -29.115 1.00 85.81 285 TRP A N 1
ATOM 2031 C CA . TRP A 1 285 ? 7.782 0.407 -29.737 1.00 85.81 285 TRP A CA 1
ATOM 2032 C C . TRP A 1 285 ? 6.748 0.034 -28.684 1.00 85.81 285 TRP A C 1
ATOM 2034 O O . TRP A 1 285 ? 7.088 -0.200 -27.520 1.00 85.81 285 TRP A O 1
ATOM 2044 N N . GLU A 1 286 ? 5.492 -0.054 -29.111 1.00 81.12 286 GLU A N 1
ATOM 2045 C CA . GLU A 1 286 ? 4.422 -0.569 -28.262 1.00 81.12 286 GLU A CA 1
ATOM 2046 C C . GLU A 1 286 ? 4.574 -2.078 -28.062 1.00 81.12 286 GLU A C 1
ATOM 2048 O O . GLU A 1 286 ? 5.034 -2.803 -28.950 1.00 81.12 286 GLU A O 1
ATOM 2053 N N . ILE A 1 287 ? 4.186 -2.552 -26.881 1.00 78.25 287 ILE A N 1
ATOM 2054 C CA . ILE A 1 287 ? 4.098 -3.976 -26.568 1.00 78.25 287 ILE A CA 1
ATOM 2055 C C . ILE A 1 287 ? 2.621 -4.297 -26.359 1.00 78.25 287 ILE A C 1
ATOM 2057 O O . ILE A 1 287 ? 1.996 -3.726 -25.469 1.00 78.25 287 ILE A O 1
ATOM 2061 N N . GLY A 1 288 ? 2.079 -5.193 -27.185 1.00 71.25 288 GLY A N 1
ATOM 2062 C CA . GLY A 1 288 ? 0.713 -5.695 -27.045 1.00 71.25 288 GLY A CA 1
ATOM 2063 C C . GLY A 1 288 ? 0.531 -6.551 -25.790 1.00 71.25 288 GLY A C 1
ATOM 2064 O O . GLY A 1 288 ? 1.506 -6.977 -25.165 1.00 71.25 288 GLY A O 1
ATOM 2065 N N . GLU A 1 289 ? -0.721 -6.836 -25.433 1.00 68.44 289 GLU A N 1
ATOM 2066 C CA . GLU A 1 289 ? -1.078 -7.669 -24.269 1.00 68.44 289 GLU A CA 1
ATOM 2067 C C . GLU A 1 289 ? -0.475 -9.083 -24.344 1.00 68.44 289 GLU A C 1
ATOM 2069 O O . GLU A 1 289 ? -0.036 -9.640 -23.341 1.00 68.44 289 GLU A O 1
ATOM 2074 N N . ASP A 1 290 ? -0.350 -9.628 -25.556 1.00 69.00 290 ASP A N 1
ATOM 2075 C CA . ASP A 1 290 ? 0.313 -10.904 -25.855 1.00 69.00 290 ASP A CA 1
ATOM 2076 C C . ASP A 1 290 ? 1.851 -10.829 -25.758 1.00 69.00 290 ASP A C 1
ATOM 2078 O O . ASP A 1 290 ? 2.573 -11.807 -25.976 1.00 69.00 290 ASP A O 1
ATOM 2082 N N . GLY A 1 291 ? 2.384 -9.647 -25.455 1.00 68.88 291 GLY A N 1
ATOM 2083 C CA . GLY A 1 291 ? 3.802 -9.368 -25.426 1.00 68.88 291 GLY A CA 1
ATOM 2084 C C . GLY A 1 291 ? 4.438 -9.261 -26.812 1.00 68.88 291 GLY A C 1
ATOM 2085 O O . GLY A 1 291 ? 5.667 -9.335 -26.881 1.00 68.88 291 GLY A O 1
ATOM 2086 N N . ALA A 1 292 ? 3.682 -9.116 -27.901 1.00 75.06 292 ALA A N 1
ATOM 2087 C CA . ALA A 1 292 ? 4.248 -8.841 -29.216 1.00 75.06 292 ALA A CA 1
ATOM 2088 C C . ALA A 1 292 ? 4.689 -7.376 -29.333 1.00 75.06 292 ALA A C 1
ATOM 2090 O O . ALA A 1 292 ? 4.025 -6.468 -28.842 1.00 75.06 292 ALA A O 1
ATOM 2091 N N . VAL A 1 293 ? 5.820 -7.142 -30.002 1.00 75.31 293 VAL A N 1
ATOM 2092 C CA . VAL A 1 293 ? 6.290 -5.787 -30.310 1.00 75.31 293 VAL A CA 1
ATOM 2093 C C . VAL A 1 293 ? 5.572 -5.285 -31.564 1.00 75.31 293 VAL A C 1
ATOM 2095 O O . VAL A 1 293 ? 5.683 -5.897 -32.630 1.00 75.31 293 VAL A O 1
ATOM 2098 N N . GLY A 1 294 ? 4.822 -4.195 -31.408 1.00 72.25 294 GLY A N 1
ATOM 2099 C CA . GLY A 1 294 ? 4.038 -3.540 -32.452 1.00 72.25 294 GLY A CA 1
ATOM 2100 C C . GLY A 1 294 ? 4.838 -2.530 -33.281 1.00 72.25 294 GLY A C 1
ATOM 2101 O O . GLY A 1 294 ? 6.057 -2.634 -33.437 1.00 72.25 294 GLY A O 1
ATOM 2102 N N . GLY A 1 295 ? 4.136 -1.549 -33.854 1.00 72.50 295 GLY A N 1
ATOM 2103 C CA . GLY A 1 295 ? 4.740 -0.455 -34.622 1.00 72.50 295 GLY A CA 1
ATOM 2104 C C . GLY A 1 295 ? 5.547 0.527 -33.754 1.00 72.50 295 GLY A C 1
ATOM 2105 O O . GLY A 1 295 ? 5.487 0.458 -32.524 1.00 72.50 295 GLY A O 1
ATOM 2106 N N . PRO A 1 296 ? 6.338 1.431 -34.370 1.00 68.19 296 PRO A N 1
ATOM 2107 C CA . PRO A 1 296 ? 7.075 2.459 -33.636 1.00 68.19 296 PRO A CA 1
ATOM 2108 C C . PRO A 1 296 ? 6.117 3.297 -32.788 1.00 68.19 296 PRO A C 1
ATOM 2110 O O . PRO A 1 296 ? 5.146 3.842 -33.315 1.00 68.19 296 PRO A O 1
ATOM 2113 N N . ALA A 1 297 ? 6.394 3.415 -31.491 1.00 63.47 297 ALA A N 1
ATOM 2114 C CA . ALA A 1 297 ? 5.587 4.23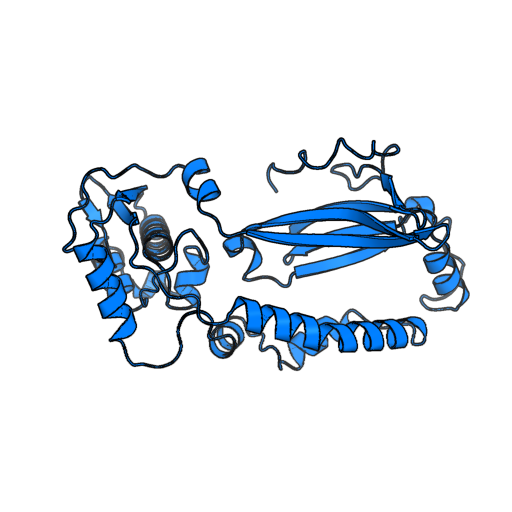7 -30.604 1.00 63.47 297 ALA A CA 1
ATOM 2115 C C . ALA A 1 297 ? 5.889 5.715 -30.882 1.00 63.47 297 ALA A C 1
ATOM 2117 O O . ALA A 1 297 ? 7.051 6.125 -30.970 1.00 63.47 297 ALA A O 1
ATOM 2118 N N . ALA A 1 298 ? 4.851 6.544 -31.007 1.00 53.69 298 ALA A N 1
ATOM 2119 C CA . ALA A 1 298 ? 5.049 7.986 -31.007 1.00 53.69 298 ALA A CA 1
ATOM 2120 C C . ALA A 1 298 ? 5.603 8.398 -29.634 1.00 53.69 298 ALA A C 1
ATOM 2122 O O . ALA A 1 298 ? 5.016 8.070 -28.601 1.00 53.69 298 ALA A O 1
ATOM 2123 N N . LEU A 1 299 ? 6.711 9.146 -29.632 1.00 47.34 299 LEU A N 1
ATOM 2124 C CA . LEU A 1 299 ? 7.504 9.576 -28.464 1.00 47.34 299 LEU A CA 1
ATOM 2125 C C . LEU A 1 299 ? 6.744 10.447 -27.429 1.00 47.34 299 LEU A C 1
ATOM 2127 O O . LEU A 1 299 ? 7.363 11.035 -26.549 1.00 47.34 299 LEU A O 1
ATOM 2131 N N . GLY A 1 300 ? 5.413 10.524 -27.503 1.00 42.41 300 GLY A N 1
ATOM 2132 C CA . GLY A 1 300 ? 4.559 11.268 -26.576 1.00 42.41 300 GLY A CA 1
ATOM 2133 C C . GLY A 1 300 ? 3.180 10.657 -26.292 1.00 42.41 300 GLY A C 1
ATOM 2134 O O . GLY A 1 300 ? 2.380 11.326 -25.650 1.00 42.41 300 GLY A O 1
ATOM 2135 N N . GLY A 1 301 ? 2.870 9.435 -26.752 1.00 38.06 301 GLY A N 1
ATOM 2136 C CA . GLY A 1 301 ? 1.494 8.900 -26.700 1.00 38.06 301 GLY A CA 1
ATOM 2137 C C . GLY A 1 301 ? 1.203 7.799 -25.669 1.00 38.06 301 GLY A C 1
ATOM 2138 O O . GLY A 1 301 ? 0.090 7.725 -25.162 1.00 38.06 301 GLY A O 1
ATOM 2139 N N . ALA A 1 302 ? 2.176 6.954 -25.319 1.00 38.88 302 ALA A N 1
ATOM 2140 C CA . ALA A 1 302 ? 1.905 5.683 -24.626 1.00 38.88 302 ALA A CA 1
ATOM 2141 C C . ALA A 1 302 ? 2.259 5.670 -23.122 1.00 38.88 302 ALA A C 1
ATOM 2143 O O . ALA A 1 302 ? 2.563 4.621 -22.562 1.00 38.88 302 ALA A O 1
ATOM 2144 N N . LEU A 1 303 ? 2.227 6.821 -22.440 1.00 45.75 303 LEU A N 1
ATOM 2145 C CA . LEU A 1 303 ? 2.511 6.908 -20.993 1.00 45.75 303 LEU A CA 1
ATOM 2146 C C . LEU A 1 303 ? 1.274 6.722 -20.086 1.00 45.75 303 LEU A C 1
ATOM 2148 O O . LEU A 1 303 ? 1.397 6.875 -18.874 1.00 45.75 303 LEU A O 1
ATOM 2152 N N . GLY A 1 304 ? 0.096 6.388 -20.633 1.00 39.06 304 GLY A N 1
ATOM 2153 C CA . GLY A 1 304 ? -1.161 6.358 -19.861 1.00 39.06 304 GLY A CA 1
ATOM 2154 C C . GLY A 1 304 ? -2.063 5.127 -20.011 1.00 39.06 304 GLY A C 1
ATOM 2155 O O . GLY A 1 304 ? -3.101 5.089 -19.362 1.00 39.06 304 GLY A O 1
ATOM 2156 N N . GLY A 1 305 ? -1.719 4.139 -20.846 1.00 36.50 305 GLY A N 1
ATOM 2157 C CA . GLY A 1 305 ? -2.675 3.095 -21.258 1.00 36.50 305 GLY A CA 1
ATOM 2158 C C . GLY A 1 305 ? -2.741 1.818 -20.412 1.00 36.50 305 GLY A C 1
ATOM 2159 O O . GLY A 1 305 ? -3.727 1.101 -20.504 1.00 36.50 305 GLY A O 1
ATOM 2160 N N . ALA A 1 306 ? -1.743 1.514 -19.579 1.00 38.16 306 ALA A N 1
ATOM 2161 C CA . ALA A 1 306 ? -1.673 0.233 -18.857 1.00 38.16 306 ALA A CA 1
ATOM 2162 C C . ALA A 1 306 ? -2.124 0.331 -17.385 1.00 38.16 306 ALA A C 1
ATOM 2164 O O . ALA A 1 306 ? -1.494 -0.233 -16.495 1.00 38.16 306 ALA A O 1
ATOM 2165 N N . LEU A 1 307 ? -3.199 1.077 -17.112 1.00 41.44 307 LEU A N 1
ATOM 2166 C CA . LEU A 1 307 ? -3.898 1.047 -15.822 1.00 41.44 307 LEU A CA 1
ATOM 2167 C C . LEU A 1 307 ? -5.239 0.336 -16.014 1.00 41.44 307 LEU A C 1
ATOM 2169 O O . LEU A 1 307 ? -6.263 0.976 -16.238 1.00 41.44 307 LEU A O 1
ATOM 2173 N N . GLY A 1 308 ? -5.223 -0.995 -15.958 1.00 28.00 308 GLY A N 1
ATOM 2174 C CA . GLY A 1 308 ? -6.435 -1.798 -16.084 1.00 28.00 308 GLY A CA 1
ATOM 2175 C C . GLY A 1 308 ? -6.186 -3.298 -15.981 1.00 28.00 308 GLY A C 1
ATOM 2176 O O . GLY A 1 308 ? -6.161 -3.967 -17.001 1.00 28.00 308 GLY A O 1
ATOM 2177 N N . GLY A 1 309 ? -6.030 -3.787 -14.747 1.00 33.28 309 GLY A N 1
ATOM 2178 C CA . GLY A 1 309 ? -6.377 -5.146 -14.310 1.00 33.28 309 GLY A CA 1
ATOM 2179 C C . GLY A 1 309 ? -5.622 -6.327 -14.918 1.00 33.28 309 GLY A C 1
ATOM 2180 O O . GLY A 1 309 ? -6.076 -6.877 -15.913 1.00 33.28 309 GLY A O 1
ATOM 2181 N N . PHE A 1 310 ? -4.592 -6.796 -14.208 1.00 31.31 310 PHE A N 1
ATOM 2182 C CA . PHE A 1 310 ? -4.268 -8.218 -14.036 1.00 31.31 310 PHE A CA 1
ATOM 2183 C C . PHE A 1 310 ? -3.677 -8.433 -12.644 1.00 31.31 310 PHE A C 1
ATOM 2185 O O . PHE A 1 310 ? -2.814 -7.612 -12.258 1.00 31.31 310 PHE A O 1
#

Secondary structure (DSSP, 8-state):
-HHHHS-SSHHHHHHHHHHHSEE----SBSSHHHHHHHHTEE-HHHHHHHHHHHHHHTT---EEEEEE--HHHHHHHHHHHHH--SS--S--HHHHHHHHT--TT-HHHHHHHHHT--S-TTHHHHHHHHHHHHHHHHHHHHHHHTS---PPPPSEEEEEEETTEEE-SS-TTS--TT-EE--HHHHHHHB-EEEEEEEEEEEETTEEEEEEEEEEEEEHHHHTTS-EEEEEEE-GGGS-SPPSS-TT-HHHHHHHTT-S-EEEEEEETTEEEEEEEE-TT--EEEE-TTS-EEEEPPTTT-SSS--S--

Foldseek 3Di:
DLLVCQDQDLQSVLQCLLVQAAADQDFFDFAALVRRVQVSYDHQQRSQRVSQVSNVVSVFHWFKKKDWDDQVRLVVLVVVNVPPPDDDDDCPQVSLCVSLVHRPPPVVNVCVVVVVDDDDPDVVVVVVVVVVVCVVVVVVVVVVVVPDDPRHRDGMHMFIDGPNDTRGSRCPPTDPPPIDGDDPVNNVVRFDWDKDWDWDWDADPNDIDIQTFDIFIDGNN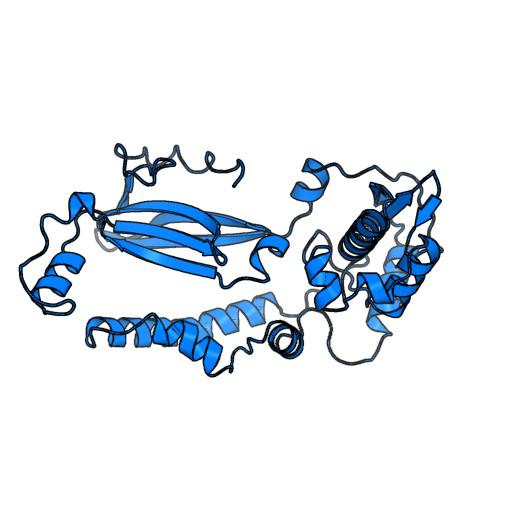VQVNFDKDKDKFADPVQLPDDDPDDDHDPVNVVSRVVRQKMKIWIDGHHDTGDMWIAGPVNFTFDQDPVRDTDDTDDSPPPPPDRPDDD